Protein AF-A0A815EK01-F1 (afdb_monomer)

InterPro domains:
  IPR050927 Transient receptor potential cation channel M [PTHR13800] (7-270)
  IPR056336 Calcium channel YVC1-like, C-terminal transmembrane domain [PF23317] (18-212)

Radius of gyration: 36.41 Å; Cα contacts (8 Å, |Δi|>4): 102; chains: 1; bounding box: 97×52×102 Å

Organism: NCBI:txid392033

Solvent-accessible surface area (backbone atoms only — not comparable to full-atom values): 16181 Å² total; per-residue (Å²): 139,70,74,64,63,56,56,55,51,50,50,50,52,51,50,52,52,57,59,51,63,67,40,69,66,50,48,51,52,51,51,39,56,52,41,44,52,51,16,50,52,29,53,67,44,90,46,78,69,39,38,58,51,13,52,54,43,41,55,52,32,52,52,51,53,51,57,54,48,54,59,62,43,42,71,38,85,86,48,12,38,57,50,55,49,53,59,56,49,53,61,57,46,56,58,51,51,54,56,53,49,51,55,38,49,62,57,32,57,80,67,71,51,92,88,45,63,70,58,39,50,53,52,38,52,39,35,54,75,66,46,72,77,62,60,71,65,50,58,69,74,24,80,86,59,40,68,61,57,52,52,49,50,54,50,49,40,51,52,51,38,54,50,52,52,52,52,52,51,51,52,50,50,56,49,46,64,68,39,61,83,48,27,61,60,55,37,53,56,54,43,48,56,52,48,57,54,56,70,73,47,73,92,52,56,80,95,49,36,66,57,57,52,49,53,52,49,49,50,51,52,49,52,50,50,50,54,52,51,52,54,52,51,52,54,52,52,51,50,54,54,50,53,53,60,68,52,64,81,60,86,74,91,74,66,74,73,60,51,56,54,52,52,51,55,48,51,51,48,51,51,51,52,51,51,51,52,53,50,52,55,50,53,56,50,60,58,54,67,68,74,111

Sequence (292 aa):
MISGDFSTKASSARNAVTIYFKSYWNKLDVVAIILFFVGIVFRYISISECFCAGQIVISFDLSIWFIRTLDMFTAVKLLGPKLVMIGEMVHDLKFFMLMFFVFILAFGVQEFTWYLPCKIINFAYWHIFGEIKGLEIFEENFKANGYTAFILLLGYMTIVSILLFNLLIAMFSNTFDRLQSNADRIWKFQRYSLVCEYLSRPSFPSPFIFLSHFGRLTLYTLTKCYKKSQALMCNYLEHLIDDSKTNNGKRIKLPERHRLDSERSFEEMKHNINKSRQTYQRESLFDDDRIH

Nearest PDB structures (foldseek):
  8sli-assembly1_C  TM=6.465E-01  e=4.070E-10  Rattus norvegicus
  9b6i-assembly1_A  TM=6.449E-01  e=2.617E-08  Parus major
  6o77-assembly1_A  TM=6.278E-01  e=2.617E-08  Parus major
  6o72-assembly1_A  TM=5.105E-01  e=4.398E-06  Parus major

Mean predicted aligned error: 14.92 Å

Secondary structure (DSSP, 8-state):
--HHHHHHHHHHHHHHHHHHTTSHHHHHHHHHHHHHHHHHHHHHS--HHHHHHHHHHHHHHHHHHHHHHHHHHTTSTTTHHHHHHHHHHHHHHHHHHHHHHHHHHHHHGGG--TT-HHHHHHHHHHHHTT--TTHHHHHHHTTTTHHHHHHHHHHHHHHHHHHHHHHHHHHHHHHHHHHHHHHHHHHHHHHHHHHHHHHHS-SS-GGGHHHHHHHHHHHHHHHHHHHHHHHHHHHHHHHHHHHHHHGGGS-----HHHHHHHHHHHHHHHHHHHHHHHHHHHHHHHHHTT--

Structure (mmCIF, N/CA/C/O backbone):
data_AF-A0A815EK01-F1
#
_entry.id   AF-A0A815EK01-F1
#
loop_
_atom_site.group_PDB
_atom_site.id
_atom_site.type_symbol
_atom_site.label_atom_id
_atom_site.label_alt_id
_atom_site.label_comp_id
_atom_site.label_asym_id
_atom_site.label_entity_id
_atom_site.label_seq_id
_atom_site.pdbx_PDB_ins_code
_atom_site.Cartn_x
_atom_site.Cartn_y
_atom_site.Cartn_z
_atom_site.occupancy
_atom_site.B_iso_or_equiv
_atom_site.auth_seq_id
_atom_site.auth_comp_id
_atom_site.auth_asym_id
_atom_site.auth_atom_id
_atom_site.pdbx_PDB_model_num
ATOM 1 N N . MET A 1 1 ? -48.308 -0.619 16.871 1.00 37.25 1 MET A N 1
ATOM 2 C CA . MET A 1 1 ? -47.298 0.447 17.070 1.00 37.25 1 MET A CA 1
ATOM 3 C C . MET A 1 1 ? -45.847 -0.080 17.042 1.00 37.25 1 MET A C 1
ATOM 5 O O . MET A 1 1 ? -44.979 0.536 17.631 1.00 37.25 1 MET A O 1
ATOM 9 N N . ILE A 1 2 ? -45.557 -1.196 16.347 1.00 40.84 2 ILE A N 1
ATOM 10 C CA . ILE A 1 2 ? -44.226 -1.862 16.337 1.00 40.84 2 ILE A CA 1
ATOM 11 C C . ILE A 1 2 ? -43.514 -1.706 14.972 1.00 40.84 2 ILE A C 1
ATOM 13 O O . ILE A 1 2 ? -42.322 -1.957 14.839 1.00 40.84 2 ILE A O 1
ATOM 17 N N . SER A 1 3 ? -44.221 -1.228 13.946 1.00 38.16 3 SER A N 1
ATOM 18 C CA . SER A 1 3 ? -43.708 -1.070 12.579 1.00 38.16 3 SER A CA 1
ATOM 19 C C . SER A 1 3 ? -42.841 0.182 12.357 1.00 38.16 3 SER A C 1
ATOM 21 O O . SER A 1 3 ? -42.086 0.214 11.390 1.00 38.16 3 SER A O 1
ATOM 23 N N . GLY A 1 4 ? -42.897 1.187 13.243 1.00 37.47 4 GLY A N 1
ATOM 24 C CA . GLY A 1 4 ? -42.108 2.427 13.119 1.00 37.47 4 GLY A CA 1
ATOM 25 C C . GLY A 1 4 ? -40.625 2.266 13.481 1.00 37.47 4 GLY A C 1
ATOM 26 O O . GLY A 1 4 ? -39.761 2.814 12.804 1.00 37.47 4 GLY A O 1
ATOM 27 N N . ASP A 1 5 ? -40.328 1.437 14.483 1.00 50.59 5 ASP A N 1
ATOM 28 C CA . ASP A 1 5 ? -38.980 1.265 15.049 1.00 50.59 5 ASP A CA 1
ATOM 29 C C . ASP A 1 5 ? -38.026 0.454 14.159 1.00 50.59 5 ASP A C 1
ATOM 31 O O . ASP A 1 5 ? -36.805 0.608 14.207 1.00 50.59 5 ASP A O 1
ATOM 35 N N . PHE A 1 6 ? -38.571 -0.443 13.334 1.00 45.84 6 PHE A N 1
ATOM 36 C CA . PHE A 1 6 ? -37.762 -1.262 12.431 1.00 45.84 6 PHE A CA 1
ATOM 37 C C . PHE A 1 6 ? -37.292 -0.454 11.215 1.00 45.84 6 PHE A C 1
ATOM 39 O O . PHE A 1 6 ? -36.170 -0.637 10.748 1.00 45.84 6 PHE A O 1
ATOM 46 N N . SER A 1 7 ? -38.115 0.487 10.738 1.00 50.44 7 SER A N 1
ATOM 47 C CA . SER A 1 7 ? -37.787 1.344 9.594 1.00 50.44 7 SER A CA 1
ATOM 48 C C . SER A 1 7 ? -36.707 2.380 9.927 1.00 50.44 7 SER A C 1
ATOM 50 O O . SER A 1 7 ? -35.833 2.629 9.099 1.00 50.44 7 SER A O 1
ATOM 52 N N . THR A 1 8 ? -36.727 2.958 11.133 1.00 57.69 8 THR A N 1
ATOM 53 C CA . THR A 1 8 ? -35.709 3.917 11.609 1.00 57.69 8 THR A CA 1
ATOM 54 C C . THR A 1 8 ? -34.373 3.237 11.919 1.00 57.69 8 THR A C 1
ATOM 56 O O . THR A 1 8 ? -33.311 3.756 11.577 1.00 57.69 8 THR A O 1
ATOM 59 N N . LYS A 1 9 ? -34.392 2.022 12.485 1.00 55.72 9 LYS A N 1
ATOM 60 C CA . LYS A 1 9 ? -33.172 1.218 12.683 1.00 55.72 9 LYS A CA 1
ATOM 61 C C . LYS A 1 9 ? -32.587 0.715 11.365 1.00 55.72 9 LYS A C 1
ATOM 63 O O . LYS A 1 9 ? -31.369 0.720 11.206 1.00 55.72 9 LYS A O 1
ATOM 68 N N . ALA A 1 10 ? -33.427 0.333 10.401 1.00 61.12 10 ALA A N 1
ATOM 69 C CA . ALA A 1 10 ? -32.978 -0.081 9.073 1.00 61.12 10 ALA A CA 1
ATOM 70 C C . ALA A 1 10 ? -32.356 1.079 8.275 1.00 61.12 10 ALA A C 1
ATOM 72 O O . ALA A 1 10 ? -31.328 0.883 7.622 1.00 61.12 10 ALA A O 1
ATOM 73 N N . SER A 1 11 ? -32.918 2.294 8.350 1.00 65.94 11 SER A N 1
ATOM 74 C CA . SER A 1 11 ? -32.312 3.480 7.728 1.00 65.94 11 SER A CA 1
ATOM 75 C C . SER A 1 11 ? -31.003 3.884 8.418 1.00 65.94 11 SER A C 1
ATOM 77 O O . SER A 1 11 ? -30.026 4.182 7.733 1.00 65.94 11 SER A O 1
ATOM 79 N N . SER A 1 12 ? -30.932 3.789 9.751 1.00 76.44 12 SER A N 1
ATOM 80 C CA . SER A 1 12 ? -29.704 4.016 10.527 1.00 76.44 12 SER A CA 1
ATOM 81 C C . SER A 1 12 ? -28.593 3.012 10.183 1.00 76.44 12 SER A C 1
ATOM 83 O O . SER A 1 12 ? -27.460 3.404 9.900 1.00 76.44 12 SER A O 1
ATOM 85 N N . ALA A 1 13 ? -28.922 1.719 10.083 1.00 75.44 13 ALA A N 1
ATOM 86 C CA . ALA A 1 13 ? -27.971 0.682 9.685 1.00 75.44 13 ALA A CA 1
ATOM 87 C C . ALA A 1 13 ? -27.455 0.890 8.252 1.00 75.44 13 ALA A C 1
ATOM 89 O O . ALA A 1 13 ? -26.258 0.757 7.996 1.00 75.44 13 ALA A O 1
ATOM 90 N N . ARG A 1 14 ? -28.333 1.274 7.317 1.00 79.00 14 ARG A N 1
ATOM 91 C CA . ARG A 1 14 ? -27.934 1.589 5.938 1.00 79.00 14 ARG A CA 1
ATOM 92 C C . ARG A 1 14 ? -26.975 2.777 5.896 1.00 79.00 14 ARG A C 1
ATOM 94 O O . ARG A 1 14 ? -25.951 2.702 5.221 1.00 79.00 14 ARG A O 1
ATOM 101 N N . ASN A 1 15 ? -27.265 3.828 6.661 1.00 85.50 15 ASN A N 1
ATOM 102 C CA . ASN A 1 15 ? -26.398 4.998 6.766 1.00 85.50 15 ASN A CA 1
ATOM 103 C C . ASN A 1 15 ? -25.030 4.624 7.355 1.00 85.50 15 ASN A C 1
ATOM 105 O O . ASN A 1 15 ? -24.002 4.991 6.787 1.00 85.50 15 ASN A O 1
ATOM 109 N N . ALA A 1 16 ? -24.994 3.810 8.411 1.00 84.56 16 ALA A N 1
ATOM 110 C CA . ALA A 1 16 ? -23.748 3.317 8.997 1.00 84.56 16 ALA A CA 1
ATOM 111 C C . ALA A 1 16 ? -22.895 2.529 7.985 1.00 84.56 16 ALA A C 1
ATOM 113 O O . ALA A 1 16 ? -21.690 2.759 7.882 1.00 84.56 16 ALA A O 1
ATOM 114 N N . VAL A 1 17 ? -23.517 1.666 7.175 1.00 85.69 17 VAL A N 1
ATOM 115 C CA . VAL A 1 17 ? -22.826 0.927 6.106 1.00 85.69 17 VAL A CA 1
ATOM 116 C C . VAL A 1 17 ? -22.275 1.876 5.039 1.00 85.69 17 VAL A C 1
ATOM 118 O O . VAL A 1 17 ? -21.123 1.739 4.628 1.00 85.69 17 VAL A O 1
ATOM 121 N N . THR A 1 18 ? -23.047 2.880 4.613 1.00 86.56 18 THR A N 1
ATOM 122 C CA . THR A 1 18 ? -22.555 3.862 3.629 1.00 86.56 18 THR A CA 1
ATOM 123 C C . THR A 1 18 ? -21.388 4.695 4.158 1.00 86.56 18 THR A C 1
ATOM 125 O O . THR A 1 18 ? -20.446 4.968 3.415 1.00 86.56 18 THR A O 1
ATOM 128 N N . ILE A 1 19 ? -21.404 5.047 5.449 1.00 88.12 19 ILE A N 1
ATOM 129 C CA . ILE A 1 19 ? -20.300 5.745 6.117 1.00 88.12 19 ILE A CA 1
ATOM 130 C C . ILE A 1 19 ? -19.067 4.837 6.179 1.00 88.12 19 ILE A C 1
ATOM 132 O O . ILE A 1 19 ? -17.968 5.277 5.838 1.00 88.12 19 ILE A O 1
ATOM 136 N N . TYR A 1 20 ? -19.246 3.561 6.532 1.00 87.38 20 TYR A N 1
ATOM 137 C CA . TYR A 1 20 ? -18.163 2.579 6.600 1.00 87.38 20 TYR A CA 1
ATOM 138 C C . TYR A 1 20 ? -17.428 2.442 5.261 1.00 87.38 20 TYR A C 1
ATOM 140 O O . TYR A 1 20 ? -16.199 2.547 5.214 1.00 87.38 20 TYR A O 1
ATOM 148 N N . PHE A 1 21 ? -18.173 2.304 4.161 1.00 90.88 21 PHE A N 1
ATOM 149 C CA . PHE A 1 21 ? -17.613 2.184 2.814 1.00 90.88 21 PHE A CA 1
ATOM 150 C C . PHE A 1 21 ? -17.079 3.496 2.231 1.00 90.88 21 PHE A C 1
ATOM 152 O O . PHE A 1 21 ? -16.596 3.498 1.102 1.00 90.88 21 PHE A O 1
ATOM 159 N N . LYS A 1 22 ? -17.112 4.621 2.951 1.00 89.44 22 LYS A N 1
ATOM 160 C CA . LYS A 1 22 ? -16.474 5.859 2.481 1.00 89.44 22 LYS A CA 1
ATOM 161 C C . LYS A 1 22 ? -14.951 5.829 2.661 1.00 89.44 22 LYS A C 1
ATOM 163 O O . LYS A 1 22 ? -14.239 6.433 1.863 1.00 89.44 22 LYS A O 1
ATOM 168 N N . SER A 1 23 ? -14.452 5.106 3.666 1.00 85.88 23 SER A N 1
ATOM 169 C CA . SER A 1 23 ? -13.017 4.992 3.956 1.00 85.88 23 SER A CA 1
ATOM 170 C C . SER A 1 23 ? -12.310 4.040 2.985 1.00 85.88 23 SER A C 1
ATOM 172 O O . SER A 1 23 ? -12.769 2.919 2.761 1.00 85.88 23 SER A O 1
ATOM 174 N N . TYR A 1 24 ? -11.170 4.464 2.429 1.00 88.06 24 TYR A N 1
ATOM 175 C CA . TYR A 1 24 ? -10.343 3.627 1.548 1.00 88.06 24 TYR A CA 1
ATOM 176 C C . TYR A 1 24 ? -9.799 2.389 2.266 1.00 88.06 24 TYR A C 1
ATOM 178 O O . TYR A 1 24 ? -9.826 1.300 1.698 1.00 88.06 24 TYR A O 1
ATOM 186 N N . TRP A 1 25 ? -9.383 2.540 3.524 1.00 89.06 25 TRP A N 1
ATOM 187 C CA . TRP A 1 25 ? -8.872 1.440 4.342 1.00 89.06 25 TRP A CA 1
ATOM 188 C C . TRP A 1 25 ? -9.930 0.366 4.589 1.00 89.06 25 TRP A C 1
ATOM 190 O O . TRP A 1 25 ? -9.656 -0.812 4.414 1.00 89.06 25 TRP A O 1
ATOM 200 N N . ASN A 1 26 ? -11.172 0.767 4.872 1.00 91.19 26 ASN A N 1
ATOM 201 C CA . ASN A 1 26 ? -12.271 -0.180 5.069 1.00 91.19 26 ASN A CA 1
ATOM 202 C C . ASN A 1 26 ? -12.615 -0.943 3.783 1.00 91.19 26 ASN A C 1
ATOM 204 O O . ASN A 1 26 ? -12.915 -2.132 3.831 1.00 91.19 26 ASN A O 1
ATOM 208 N N . LYS A 1 27 ? -12.555 -0.280 2.617 1.00 92.19 27 LYS A N 1
ATOM 209 C CA . LYS A 1 27 ? -12.720 -0.965 1.324 1.00 92.19 27 LYS A CA 1
ATOM 210 C C . LYS A 1 27 ? -11.615 -1.998 1.104 1.00 92.19 27 LYS A C 1
ATOM 212 O O . LYS A 1 27 ? -11.915 -3.107 0.677 1.00 92.19 27 LYS A O 1
ATOM 217 N N . LEU A 1 28 ? -10.366 -1.633 1.395 1.00 92.44 28 LEU A N 1
ATOM 218 C CA . LEU A 1 28 ? -9.205 -2.514 1.262 1.00 92.44 28 LEU A CA 1
ATOM 219 C C . LEU A 1 28 ? -9.302 -3.719 2.208 1.00 92.44 28 LEU A C 1
ATOM 221 O O . LEU A 1 28 ? -9.092 -4.840 1.759 1.00 92.44 28 LEU A O 1
ATOM 225 N N . ASP A 1 29 ? -9.721 -3.508 3.458 1.00 93.38 29 ASP A N 1
ATOM 226 C CA . ASP A 1 29 ? -9.952 -4.579 4.436 1.00 93.38 29 ASP A CA 1
ATOM 227 C C . ASP A 1 29 ? -11.052 -5.548 3.962 1.00 93.38 29 ASP A C 1
ATOM 229 O O . ASP A 1 29 ? -10.883 -6.763 4.031 1.00 93.38 29 ASP A O 1
ATOM 233 N N . VAL A 1 30 ? -12.164 -5.039 3.413 1.00 94.25 30 VAL A N 1
ATOM 234 C CA . VAL A 1 30 ? -13.235 -5.885 2.847 1.00 94.25 30 VAL A CA 1
ATOM 235 C C . VAL A 1 30 ? -12.738 -6.692 1.647 1.00 94.25 30 VAL A C 1
ATOM 237 O O . VAL A 1 30 ? -13.042 -7.880 1.546 1.00 94.25 30 VAL A O 1
ATOM 240 N N . VAL A 1 31 ? -11.959 -6.076 0.752 1.00 94.31 31 VAL A N 1
ATOM 241 C CA . VAL A 1 31 ? -11.366 -6.770 -0.401 1.00 94.31 31 VAL A CA 1
ATOM 242 C C . VAL A 1 31 ? -10.399 -7.864 0.055 1.00 94.31 31 VAL A C 1
ATOM 244 O O . VAL A 1 31 ? -10.484 -8.975 -0.464 1.00 94.31 31 VAL A O 1
ATOM 247 N N . ALA A 1 32 ? -9.545 -7.592 1.047 1.00 95.44 32 ALA A N 1
ATOM 248 C CA . ALA A 1 32 ? -8.637 -8.582 1.628 1.00 95.44 32 ALA A CA 1
ATOM 249 C C . ALA A 1 32 ? -9.413 -9.770 2.216 1.00 95.44 32 ALA A C 1
ATOM 251 O O . ALA A 1 32 ? -9.186 -10.917 1.849 1.00 95.44 32 ALA A O 1
ATOM 252 N N . ILE A 1 33 ? -10.432 -9.508 3.041 1.00 95.44 33 ILE A N 1
ATOM 253 C CA . ILE A 1 33 ? -11.255 -10.571 3.639 1.00 95.44 33 ILE A CA 1
ATOM 254 C C . ILE A 1 33 ? -11.918 -11.440 2.557 1.00 95.44 33 ILE A C 1
ATOM 256 O O . ILE A 1 33 ? -11.924 -12.666 2.672 1.00 95.44 33 ILE A O 1
ATOM 260 N N . ILE A 1 34 ? -12.456 -10.836 1.492 1.00 95.50 34 ILE A N 1
ATOM 261 C CA . ILE A 1 34 ? -13.055 -11.586 0.377 1.00 95.50 34 ILE A CA 1
ATOM 262 C C . ILE A 1 34 ? -11.996 -12.440 -0.338 1.00 95.50 34 ILE A C 1
ATOM 264 O O . ILE A 1 34 ? -12.235 -13.626 -0.571 1.00 95.50 34 ILE A O 1
ATOM 268 N N . LEU A 1 35 ? -10.829 -11.871 -0.656 1.00 94.69 35 LEU A N 1
ATOM 269 C CA . LEU A 1 35 ? -9.728 -12.587 -1.309 1.00 94.69 35 LEU A CA 1
ATOM 270 C C . LEU A 1 35 ? -9.216 -13.755 -0.462 1.00 94.69 35 LEU A C 1
ATOM 272 O O . LEU A 1 35 ? -8.967 -14.830 -1.006 1.00 94.69 35 LEU A O 1
ATOM 276 N N . PHE A 1 36 ? -9.137 -13.587 0.857 1.00 95.69 36 PHE A N 1
ATOM 277 C CA . PHE A 1 36 ? -8.766 -14.645 1.789 1.00 95.69 36 PHE A CA 1
ATOM 278 C C . PHE A 1 36 ? -9.718 -15.847 1.705 1.00 95.69 36 PHE A C 1
ATOM 280 O O . PHE A 1 36 ? -9.270 -16.987 1.557 1.00 95.69 36 PHE A O 1
ATOM 287 N N . PHE A 1 37 ? -11.036 -15.614 1.729 1.00 94.56 37 PHE A N 1
ATOM 288 C CA . PHE A 1 37 ? -12.014 -16.699 1.590 1.00 94.56 37 PHE A CA 1
ATOM 289 C C . PHE A 1 37 ? -11.954 -17.360 0.211 1.00 94.56 37 PHE A C 1
ATOM 291 O O . PHE A 1 37 ? -11.998 -18.587 0.133 1.00 94.56 37 PHE A O 1
ATOM 298 N N . VAL A 1 38 ? -11.797 -16.583 -0.865 1.00 93.31 38 VAL A N 1
ATOM 299 C CA . VAL A 1 38 ? -11.608 -17.127 -2.222 1.00 93.31 38 VAL A CA 1
ATOM 300 C C . VAL A 1 38 ? -10.359 -18.011 -2.284 1.00 93.31 38 VAL A C 1
ATOM 302 O O . VAL A 1 38 ? -10.425 -19.130 -2.791 1.00 93.31 38 VAL A O 1
ATOM 305 N N . GLY A 1 39 ? -9.246 -17.559 -1.701 1.00 92.50 39 GLY A N 1
ATOM 306 C CA . GLY A 1 39 ? -8.005 -18.325 -1.608 1.00 92.50 39 GLY A CA 1
ATOM 307 C C . GLY A 1 39 ? -8.169 -19.633 -0.829 1.00 92.50 39 GLY A C 1
ATOM 308 O O . GLY A 1 39 ? -7.682 -20.675 -1.269 1.00 92.50 39 GLY A O 1
ATOM 309 N N . ILE A 1 40 ? -8.908 -19.618 0.288 1.00 91.69 40 ILE A N 1
ATOM 310 C CA . ILE A 1 40 ? -9.227 -20.834 1.055 1.00 91.69 40 ILE A CA 1
ATOM 311 C C . ILE A 1 40 ? -10.104 -21.796 0.250 1.00 91.69 40 ILE A C 1
ATOM 313 O O . ILE A 1 40 ? -9.833 -22.996 0.242 1.00 91.69 40 ILE A O 1
ATOM 317 N N . VAL A 1 41 ? -11.132 -21.298 -0.440 1.00 91.88 41 VAL A N 1
ATOM 318 C CA . VAL A 1 41 ? -12.013 -22.135 -1.268 1.00 91.88 41 VAL A CA 1
ATOM 319 C C . VAL A 1 41 ? -11.217 -22.803 -2.390 1.00 91.88 41 VAL A C 1
ATOM 321 O O . VAL A 1 41 ? -11.321 -24.015 -2.568 1.00 91.88 41 VAL A O 1
ATOM 324 N N . PHE A 1 42 ? -10.360 -22.053 -3.090 1.00 90.19 42 PHE A N 1
ATOM 325 C CA . PHE A 1 42 ? -9.481 -22.600 -4.132 1.00 90.19 42 PHE A CA 1
ATOM 326 C C . PHE A 1 42 ? -8.493 -23.628 -3.589 1.00 90.19 42 PHE A C 1
ATOM 328 O O . PHE A 1 42 ? -8.182 -24.598 -4.273 1.00 90.19 42 PHE A O 1
ATOM 335 N N . ARG A 1 43 ? -8.049 -23.463 -2.340 1.00 88.06 43 ARG A N 1
ATOM 336 C CA . ARG A 1 43 ? -7.195 -24.439 -1.662 1.00 88.06 43 ARG A CA 1
ATOM 337 C C . ARG A 1 43 ? -7.939 -25.716 -1.262 1.00 88.06 43 ARG A C 1
ATOM 339 O O . ARG A 1 43 ? -7.315 -26.771 -1.207 1.00 88.06 43 ARG A O 1
ATOM 346 N N . TYR A 1 44 ? -9.232 -25.632 -0.950 1.00 87.94 44 TYR A N 1
ATOM 347 C CA . TYR A 1 44 ? -10.042 -26.792 -0.562 1.00 87.94 44 TYR A CA 1
ATOM 348 C C . TYR A 1 44 ? -10.491 -27.625 -1.775 1.00 87.94 44 TYR A C 1
ATOM 350 O O . TYR A 1 44 ? -10.621 -28.847 -1.686 1.00 87.94 44 TYR A O 1
ATOM 358 N N . ILE A 1 45 ? -10.682 -26.985 -2.933 1.00 87.06 45 ILE A N 1
ATOM 359 C CA . ILE A 1 45 ? -10.972 -27.672 -4.196 1.00 87.06 45 ILE A CA 1
ATOM 360 C C . ILE A 1 45 ? -9.715 -28.437 -4.636 1.00 87.06 45 ILE A C 1
ATOM 362 O O . ILE A 1 45 ? -8.716 -27.854 -5.042 1.00 87.06 45 ILE A O 1
ATOM 366 N N . SER A 1 46 ? -9.766 -29.768 -4.559 1.00 74.69 46 SER A N 1
ATOM 367 C CA . SER A 1 46 ? -8.620 -30.672 -4.765 1.00 74.69 46 SER A CA 1
ATOM 368 C C . SER A 1 46 ? -8.240 -30.892 -6.244 1.00 74.69 46 SER A C 1
ATOM 370 O O . SER A 1 46 ? -7.840 -31.988 -6.629 1.00 74.69 46 SER A O 1
ATOM 372 N N . ILE A 1 47 ? -8.383 -29.867 -7.088 1.00 81.75 47 ILE A N 1
ATOM 373 C CA . ILE A 1 47 ? -7.957 -29.879 -8.497 1.00 81.75 47 ILE A CA 1
ATOM 374 C C . ILE A 1 47 ? -6.545 -29.283 -8.565 1.00 81.75 47 ILE A C 1
ATOM 376 O O . ILE A 1 47 ? -6.297 -28.218 -8.000 1.00 81.75 47 ILE A O 1
ATOM 380 N N . SER A 1 48 ? -5.617 -29.954 -9.256 1.00 77.62 48 SER A N 1
ATOM 381 C CA . SER A 1 48 ? -4.189 -29.590 -9.296 1.00 77.62 48 SER A CA 1
ATOM 382 C C . SER A 1 48 ? -3.928 -28.133 -9.706 1.00 77.62 48 SER A C 1
ATOM 384 O O . SER A 1 48 ? -3.118 -27.462 -9.072 1.00 77.62 48 SER A O 1
ATOM 386 N N . GLU A 1 49 ? -4.643 -27.608 -10.705 1.00 79.94 49 GLU A N 1
ATOM 387 C CA . GLU A 1 49 ? -4.480 -26.214 -11.152 1.00 79.94 49 GLU A CA 1
ATOM 388 C C . GLU A 1 49 ? -5.056 -25.185 -10.164 1.00 79.94 49 GLU A C 1
ATOM 390 O O . GLU A 1 49 ? -4.485 -24.109 -9.967 1.00 79.94 49 GLU A O 1
ATOM 395 N N . CYS A 1 50 ? -6.151 -25.526 -9.476 1.00 83.12 50 CYS A N 1
ATOM 396 C CA . CYS A 1 50 ? -6.769 -24.657 -8.471 1.00 83.12 50 CYS A CA 1
ATOM 397 C C . CYS A 1 50 ? -5.880 -24.485 -7.234 1.00 83.12 50 CYS A C 1
ATOM 399 O O . CYS A 1 50 ? -5.895 -23.423 -6.610 1.00 83.12 50 CYS A O 1
ATOM 401 N N . PHE A 1 51 ? -5.058 -25.487 -6.912 1.00 86.81 51 PHE A N 1
ATOM 402 C CA . PHE A 1 51 ? -4.129 -25.411 -5.789 1.00 86.81 51 PHE A CA 1
ATOM 403 C C . PHE A 1 51 ? -3.045 -24.342 -6.003 1.00 86.81 51 PHE A C 1
ATOM 405 O O . PHE A 1 51 ? -2.824 -23.507 -5.122 1.00 86.81 51 PHE A O 1
ATOM 412 N N . CYS A 1 52 ? -2.412 -24.314 -7.183 1.00 87.56 52 CYS A N 1
ATOM 413 C CA . CYS A 1 52 ? -1.440 -23.277 -7.546 1.00 87.56 52 CYS A CA 1
ATOM 414 C C . CYS A 1 52 ? -2.081 -21.884 -7.548 1.00 87.56 52 CYS A C 1
ATOM 416 O O . CYS A 1 52 ? -1.531 -20.947 -6.968 1.00 87.56 52 CYS A O 1
ATOM 418 N N . ALA A 1 53 ? -3.274 -21.753 -8.136 1.00 89.94 53 ALA A N 1
ATOM 419 C CA . ALA A 1 53 ? -4.012 -20.492 -8.136 1.00 89.94 53 ALA A CA 1
ATOM 420 C C . ALA A 1 53 ? -4.340 -20.016 -6.707 1.00 89.94 53 ALA A C 1
ATOM 422 O O . ALA A 1 53 ? -4.156 -18.842 -6.391 1.00 89.94 53 ALA A O 1
ATOM 423 N N . GLY A 1 54 ? -4.753 -20.924 -5.817 1.00 91.00 54 GLY A N 1
ATOM 424 C CA . GLY A 1 54 ? -5.023 -20.619 -4.411 1.00 91.00 54 GLY A CA 1
ATOM 425 C C . GLY A 1 54 ? -3.791 -20.106 -3.659 1.00 91.00 54 GLY A C 1
ATOM 426 O O . GLY A 1 54 ? -3.901 -19.150 -2.893 1.00 91.00 54 GLY A O 1
ATOM 427 N N . GLN A 1 55 ? -2.607 -20.678 -3.908 1.00 91.00 55 GLN A N 1
ATOM 428 C CA . GLN A 1 55 ? -1.352 -20.182 -3.326 1.00 91.00 55 GLN A CA 1
ATOM 429 C C . GLN A 1 55 ? -1.038 -18.754 -3.779 1.00 91.00 55 GLN A C 1
ATOM 431 O O . GLN A 1 55 ? -0.740 -17.908 -2.939 1.00 91.00 55 GLN A O 1
ATOM 436 N N . ILE A 1 56 ? -1.166 -18.475 -5.079 1.00 93.00 56 ILE A N 1
ATOM 437 C CA . ILE A 1 56 ? -0.935 -17.139 -5.641 1.00 93.00 56 ILE A CA 1
ATOM 438 C C . ILE A 1 56 ? -1.897 -16.120 -5.013 1.00 93.00 56 ILE A C 1
ATOM 440 O O . ILE A 1 56 ? -1.463 -15.057 -4.568 1.00 93.00 56 ILE A O 1
ATOM 444 N N . VAL A 1 57 ? -3.189 -16.455 -4.915 1.00 94.81 57 VAL A N 1
ATOM 445 C CA . VAL A 1 57 ? -4.206 -15.583 -4.298 1.00 94.81 57 VAL A CA 1
ATOM 446 C C . VAL A 1 57 ? -3.869 -15.288 -2.835 1.00 94.81 57 VAL A C 1
ATOM 448 O O . VAL A 1 57 ? -3.909 -14.131 -2.425 1.00 94.81 57 VAL A O 1
ATOM 451 N N . ILE A 1 58 ? -3.474 -16.301 -2.059 1.00 94.19 58 ILE A N 1
ATOM 452 C CA . ILE A 1 58 ? -3.087 -16.123 -0.651 1.00 94.19 58 ILE A CA 1
ATOM 453 C C . ILE A 1 58 ? -1.801 -15.286 -0.519 1.00 94.19 58 ILE A C 1
ATOM 455 O O . ILE A 1 58 ? -1.678 -14.505 0.423 1.00 94.19 58 ILE A O 1
ATOM 459 N N . SER A 1 59 ? -0.847 -15.389 -1.451 1.00 95.00 59 SER A N 1
ATOM 460 C CA . SER A 1 59 ? 0.350 -14.532 -1.454 1.00 95.00 59 SER A CA 1
ATOM 461 C C . SER A 1 59 ? 0.013 -13.055 -1.681 1.00 95.00 59 SER A C 1
ATOM 463 O O . SER A 1 59 ? 0.565 -12.178 -1.007 1.00 95.00 59 SER A O 1
ATOM 465 N N . PHE A 1 60 ? -0.914 -12.763 -2.597 1.00 94.50 60 PHE A N 1
ATOM 466 C CA . PHE A 1 60 ? -1.415 -11.400 -2.781 1.00 94.50 60 PHE A CA 1
ATOM 467 C C . PHE A 1 60 ? -2.197 -10.907 -1.563 1.00 94.50 60 PHE A C 1
ATOM 469 O O . PHE A 1 60 ? -1.973 -9.780 -1.128 1.00 94.50 60 PHE A O 1
ATOM 476 N N . ASP A 1 61 ? -3.045 -11.749 -0.970 1.00 96.19 61 ASP A N 1
ATOM 477 C CA . ASP A 1 61 ? -3.765 -11.418 0.263 1.00 96.19 61 ASP A CA 1
ATOM 478 C C . ASP A 1 61 ? -2.798 -11.043 1.399 1.00 96.19 61 ASP A C 1
ATOM 480 O O . ASP A 1 61 ? -2.921 -9.977 2.004 1.00 96.19 61 ASP A O 1
ATOM 484 N N . LEU A 1 62 ? -1.745 -11.840 1.613 1.00 95.00 62 LEU A N 1
ATOM 485 C CA . LEU A 1 62 ? -0.709 -11.548 2.607 1.00 95.00 62 LEU A CA 1
ATOM 486 C C . LEU A 1 62 ? -0.025 -10.192 2.358 1.00 95.00 62 LEU A C 1
ATOM 488 O O . LEU A 1 62 ? 0.266 -9.455 3.301 1.00 95.00 62 LEU A O 1
ATOM 492 N N . SER A 1 63 ? 0.197 -9.835 1.092 1.00 95.25 63 SER A N 1
ATOM 493 C CA . SER A 1 63 ? 0.765 -8.532 0.722 1.00 95.25 63 SER A CA 1
ATOM 494 C C . SER A 1 63 ? -0.161 -7.378 1.122 1.00 95.25 63 SER A C 1
ATOM 496 O O . SER A 1 63 ? 0.303 -6.364 1.647 1.00 95.25 63 SER A O 1
ATOM 498 N N . ILE A 1 64 ? -1.477 -7.542 0.945 1.00 94.75 64 ILE A N 1
ATOM 499 C CA . ILE A 1 64 ? -2.479 -6.555 1.371 1.00 94.75 64 ILE A CA 1
ATOM 500 C C . ILE A 1 64 ? -2.489 -6.420 2.903 1.00 94.75 64 ILE A C 1
ATOM 502 O O . ILE A 1 64 ? -2.495 -5.299 3.418 1.00 94.75 64 ILE A O 1
ATOM 506 N N . TRP A 1 65 ? -2.394 -7.527 3.647 1.00 94.75 65 TRP A N 1
ATOM 507 C CA . TRP A 1 65 ? -2.284 -7.494 5.111 1.00 94.75 65 TRP A CA 1
ATOM 508 C C . TRP A 1 65 ? -1.008 -6.799 5.608 1.00 94.75 65 TRP A C 1
ATOM 510 O O . TRP A 1 65 ? -1.041 -6.095 6.623 1.00 94.75 65 TRP A O 1
ATOM 520 N N . PHE A 1 66 ? 0.112 -6.912 4.886 1.00 93.44 66 PHE A N 1
ATOM 521 C CA . PHE A 1 66 ? 1.311 -6.131 5.201 1.00 93.44 66 PHE A CA 1
ATOM 522 C C . PHE A 1 66 ? 1.094 -4.629 4.991 1.00 93.44 66 PHE A C 1
ATOM 524 O O . PHE A 1 66 ? 1.458 -3.840 5.865 1.00 93.44 66 PHE A O 1
ATOM 531 N N . ILE A 1 67 ? 0.435 -4.223 3.899 1.00 91.88 67 ILE A N 1
ATOM 532 C CA . ILE A 1 67 ? 0.054 -2.816 3.682 1.00 91.88 67 ILE A CA 1
ATOM 533 C C . ILE A 1 67 ? -0.854 -2.332 4.820 1.00 91.88 67 ILE A C 1
ATOM 535 O O . ILE A 1 67 ? -0.650 -1.245 5.359 1.00 91.88 67 ILE A O 1
ATOM 539 N N . ARG A 1 68 ? -1.811 -3.159 5.257 1.00 90.31 68 ARG A N 1
ATOM 540 C CA . ARG A 1 68 ? -2.684 -2.841 6.394 1.00 90.31 68 ARG A CA 1
ATOM 541 C C . ARG A 1 68 ? -1.921 -2.683 7.710 1.00 90.31 68 ARG A C 1
ATOM 543 O O . ARG A 1 68 ? -2.290 -1.853 8.542 1.00 90.31 68 ARG A O 1
ATOM 550 N N . THR A 1 69 ? -0.847 -3.444 7.895 1.00 89.75 69 THR A N 1
ATOM 551 C CA . THR A 1 69 ? 0.021 -3.342 9.075 1.00 89.75 69 THR A CA 1
ATOM 552 C C . THR A 1 69 ? 0.763 -2.001 9.120 1.00 89.75 69 THR A C 1
ATOM 554 O O . THR A 1 69 ? 0.944 -1.446 10.204 1.00 89.75 69 THR A O 1
ATOM 557 N N . LEU A 1 70 ? 1.120 -1.418 7.966 1.00 89.44 70 LEU A N 1
ATOM 558 C CA . LEU A 1 70 ? 1.716 -0.074 7.914 1.00 89.44 70 LEU A CA 1
ATOM 559 C C . LEU A 1 70 ? 0.780 0.992 8.497 1.00 89.44 70 LEU A C 1
ATOM 561 O O . LEU A 1 70 ? 1.247 1.883 9.204 1.00 89.44 70 LEU A O 1
ATOM 565 N N . ASP A 1 71 ? -0.533 0.873 8.278 1.00 87.38 71 ASP A N 1
ATOM 566 C CA . ASP A 1 71 ? -1.517 1.779 8.882 1.00 87.38 71 ASP A CA 1
ATOM 567 C C . ASP A 1 71 ? -1.518 1.678 10.416 1.00 87.38 71 ASP A C 1
ATOM 569 O O . ASP A 1 71 ? -1.579 2.693 11.102 1.00 87.38 71 ASP A O 1
ATOM 573 N N . MET A 1 72 ? -1.326 0.486 10.994 1.00 87.56 72 MET A N 1
ATOM 574 C CA . MET A 1 72 ? -1.199 0.348 12.454 1.00 87.56 72 MET A CA 1
ATOM 575 C C . MET A 1 72 ? 0.053 1.051 12.999 1.00 87.56 72 MET A C 1
ATOM 577 O O . MET A 1 72 ? 0.023 1.623 14.093 1.00 87.56 72 MET A O 1
ATOM 581 N N . PHE A 1 73 ? 1.148 1.078 12.233 1.00 89.38 73 PHE A N 1
ATOM 582 C CA . PHE A 1 73 ? 2.353 1.821 12.609 1.00 89.38 73 PHE A CA 1
ATOM 583 C C . PHE A 1 73 ? 2.169 3.340 12.571 1.00 89.38 73 PHE A C 1
ATOM 585 O O . PHE A 1 73 ? 2.951 4.050 13.210 1.00 89.38 73 PHE A O 1
ATOM 592 N N . THR A 1 74 ? 1.111 3.860 11.936 1.00 89.62 74 THR A N 1
ATOM 593 C CA . THR A 1 74 ? 0.801 5.297 11.995 1.00 89.62 74 THR A CA 1
ATOM 594 C C . THR A 1 74 ? 0.471 5.763 13.415 1.00 89.62 74 THR A C 1
ATOM 596 O O . THR A 1 74 ? 0.729 6.915 13.763 1.00 89.62 74 THR A O 1
ATOM 599 N N . ALA A 1 75 ? -0.006 4.871 14.289 1.00 88.44 75 ALA A N 1
ATOM 600 C CA . ALA A 1 75 ? -0.277 5.191 15.689 1.00 88.44 75 ALA A CA 1
ATOM 601 C C . ALA A 1 75 ? 1.006 5.431 16.518 1.00 88.44 75 ALA A C 1
ATOM 603 O O . ALA A 1 75 ? 0.956 6.071 17.578 1.00 88.44 75 ALA A O 1
ATOM 604 N N . VAL A 1 76 ? 2.162 4.942 16.049 1.00 89.81 76 VAL A N 1
ATOM 605 C CA . VAL A 1 76 ? 3.453 5.059 16.739 1.00 89.81 76 VAL A CA 1
ATOM 606 C C . VAL A 1 76 ? 4.017 6.469 16.568 1.00 89.81 76 VAL A C 1
ATOM 608 O O . VAL A 1 76 ? 4.142 6.970 15.456 1.00 89.81 76 VAL A O 1
ATOM 611 N N . LYS A 1 77 ? 4.439 7.105 17.670 1.00 88.94 77 LYS A N 1
ATOM 612 C CA . LYS A 1 77 ? 4.921 8.502 17.666 1.00 88.94 77 LYS A CA 1
ATOM 613 C C . LYS A 1 77 ? 6.115 8.758 16.738 1.00 88.94 77 LYS A C 1
ATOM 615 O O . LYS A 1 77 ? 6.202 9.829 16.157 1.00 88.94 77 LYS A O 1
ATOM 620 N N . LEU A 1 78 ? 7.030 7.793 16.622 1.00 89.44 78 LEU A N 1
ATOM 621 C CA . LEU A 1 78 ? 8.266 7.938 15.844 1.00 89.44 78 LEU A CA 1
ATOM 622 C C . LEU A 1 78 ? 8.062 7.708 14.336 1.00 89.44 78 LEU A C 1
ATOM 624 O O . LEU A 1 78 ? 8.727 8.340 13.517 1.00 89.44 78 LEU A O 1
ATOM 628 N N . LEU A 1 79 ? 7.170 6.780 13.979 1.00 90.44 79 LEU A N 1
ATOM 629 C CA . LEU A 1 79 ? 6.942 6.341 12.597 1.00 90.44 79 LEU A CA 1
ATOM 630 C C . LEU A 1 79 ? 5.751 7.047 11.948 1.00 90.44 79 LEU A C 1
ATOM 632 O O . LEU A 1 79 ? 5.736 7.220 10.734 1.00 90.44 79 LEU A O 1
ATOM 636 N N . GLY A 1 80 ? 4.783 7.491 12.747 1.00 91.19 80 GLY A N 1
ATOM 637 C CA . GLY A 1 80 ? 3.530 8.055 12.271 1.00 91.19 80 GLY A CA 1
ATOM 638 C C . GLY A 1 80 ? 3.689 9.249 11.335 1.00 91.19 80 GLY A C 1
ATOM 639 O O . GLY A 1 80 ? 3.272 9.133 10.184 1.00 91.19 80 GLY A O 1
ATOM 640 N N . PRO A 1 81 ? 4.350 10.348 11.746 1.00 92.69 81 PRO A N 1
ATOM 641 C CA . PRO A 1 81 ? 4.557 11.498 10.866 1.00 92.69 81 PRO A CA 1
ATOM 642 C C . PRO A 1 81 ? 5.259 11.121 9.553 1.00 92.69 81 PRO A C 1
ATOM 644 O O . PRO A 1 81 ? 4.896 11.618 8.492 1.00 92.69 81 PRO A O 1
ATOM 647 N N . LYS A 1 82 ? 6.211 10.176 9.600 1.00 92.00 82 LYS A N 1
ATOM 648 C CA . LYS A 1 82 ? 6.931 9.686 8.414 1.00 92.00 82 LYS A CA 1
ATOM 649 C C . LYS A 1 82 ? 6.027 8.915 7.455 1.00 92.00 82 LYS A C 1
ATOM 651 O O . LYS A 1 82 ? 6.080 9.152 6.254 1.00 92.00 82 LYS A O 1
ATOM 656 N N . LEU A 1 83 ? 5.182 8.025 7.972 1.00 92.19 83 LEU A N 1
ATOM 657 C CA . LEU A 1 83 ? 4.233 7.255 7.162 1.00 92.19 83 LEU A CA 1
ATOM 658 C C . LEU A 1 83 ? 3.167 8.148 6.523 1.00 92.19 83 LEU A C 1
ATOM 660 O O . LEU A 1 83 ? 2.822 7.942 5.364 1.00 92.19 83 LEU A O 1
ATOM 664 N N . VAL A 1 84 ? 2.698 9.170 7.245 1.00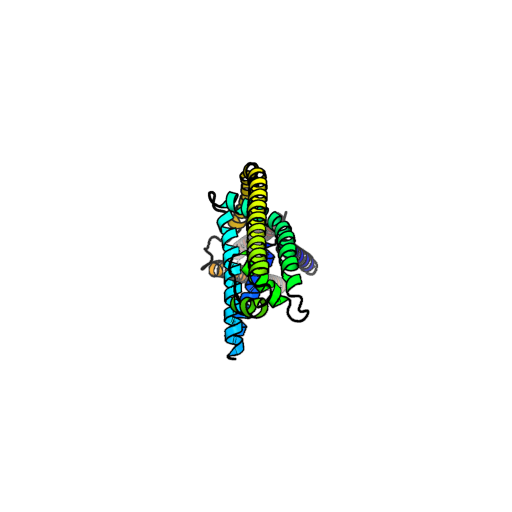 90.38 84 VAL A N 1
ATOM 665 C CA . VAL A 1 84 ? 1.761 10.165 6.703 1.00 90.38 84 VAL A CA 1
ATOM 666 C C . VAL A 1 84 ? 2.394 10.928 5.540 1.00 90.38 84 VAL A C 1
ATOM 668 O O . VAL A 1 84 ? 1.759 11.084 4.502 1.00 90.38 84 VAL A O 1
ATOM 671 N N . MET A 1 85 ? 3.663 11.331 5.661 1.00 91.31 85 MET A N 1
ATOM 672 C CA . MET A 1 85 ? 4.382 11.963 4.549 1.00 91.31 85 MET A CA 1
ATOM 673 C C . MET A 1 85 ? 4.532 11.036 3.343 1.00 91.31 85 MET A C 1
ATOM 675 O O . MET A 1 85 ? 4.276 11.467 2.223 1.00 91.31 85 MET A O 1
ATOM 679 N N . ILE A 1 86 ? 4.897 9.766 3.555 1.00 92.25 86 ILE A N 1
ATOM 680 C CA . ILE A 1 86 ? 4.996 8.776 2.469 1.00 92.25 86 ILE A CA 1
ATOM 681 C C . ILE A 1 86 ? 3.642 8.610 1.765 1.00 92.25 86 ILE A C 1
ATOM 683 O O . ILE A 1 86 ? 3.594 8.570 0.538 1.00 92.25 86 ILE A O 1
ATOM 687 N N . GLY A 1 87 ? 2.539 8.552 2.518 1.00 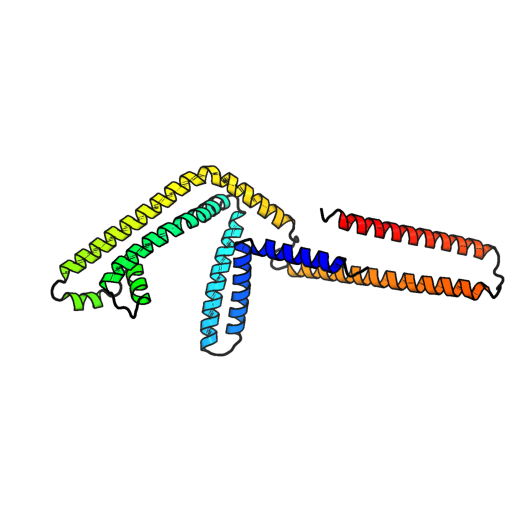90.00 87 GLY A N 1
ATOM 688 C CA . GLY A 1 87 ? 1.191 8.445 1.955 1.00 90.00 87 GLY A CA 1
ATOM 689 C C . GLY A 1 87 ? 0.839 9.603 1.018 1.00 90.00 87 GLY A C 1
ATOM 690 O O . GLY A 1 87 ? 0.294 9.381 -0.062 1.00 90.00 87 GLY A O 1
ATOM 691 N N . GLU A 1 88 ? 1.216 10.826 1.385 1.00 88.81 88 GLU A N 1
ATOM 692 C CA . GLU A 1 88 ? 1.030 12.004 0.532 1.00 88.81 88 GLU A CA 1
ATOM 693 C C . GLU A 1 88 ? 1.982 12.000 -0.677 1.00 88.81 88 GLU A C 1
ATOM 695 O O . GLU A 1 88 ? 1.568 12.323 -1.787 1.00 88.81 88 GLU A O 1
ATOM 700 N N . MET A 1 89 ? 3.230 11.545 -0.521 1.00 91.81 89 MET A N 1
ATOM 701 C CA . MET A 1 89 ? 4.169 11.396 -1.646 1.00 91.81 89 MET A CA 1
ATOM 702 C C . MET A 1 89 ? 3.679 10.398 -2.704 1.00 91.81 89 MET A C 1
ATOM 704 O O . MET A 1 89 ? 3.961 10.566 -3.890 1.00 91.81 89 MET A O 1
ATOM 708 N N . VAL A 1 90 ? 2.906 9.375 -2.317 1.00 91.12 90 VAL A N 1
ATOM 709 C CA . VAL A 1 90 ? 2.287 8.434 -3.269 1.00 91.12 90 VAL A CA 1
ATOM 710 C C . VAL A 1 90 ? 1.288 9.141 -4.192 1.00 91.12 90 VAL A C 1
ATOM 712 O O . VAL A 1 90 ? 1.088 8.700 -5.325 1.00 91.12 90 VAL A O 1
ATOM 715 N N . HIS A 1 91 ? 0.670 10.247 -3.764 1.00 90.00 91 HIS A N 1
ATOM 716 C CA . HIS A 1 91 ? -0.167 11.049 -4.656 1.00 90.00 91 HIS A CA 1
ATOM 717 C C . HIS A 1 91 ? 0.661 11.654 -5.798 1.00 90.00 91 HIS A C 1
ATOM 719 O O . HIS A 1 91 ? 0.255 11.571 -6.958 1.00 90.00 91 HIS A O 1
ATOM 725 N N . ASP A 1 92 ? 1.846 12.175 -5.489 1.00 89.69 92 ASP A N 1
ATOM 726 C CA . ASP A 1 92 ? 2.756 12.747 -6.485 1.00 89.69 92 ASP A CA 1
ATOM 727 C C . ASP A 1 92 ? 3.368 11.664 -7.386 1.00 89.69 92 ASP A C 1
ATOM 729 O O . ASP A 1 92 ? 3.544 11.871 -8.591 1.00 89.69 92 ASP A O 1
ATOM 733 N N . LEU A 1 93 ? 3.585 10.460 -6.842 1.00 92.25 93 LEU A N 1
ATOM 734 C CA . LEU A 1 93 ? 4.047 9.302 -7.610 1.00 92.25 93 LEU A CA 1
ATOM 735 C C . LEU A 1 93 ? 3.096 8.953 -8.768 1.00 92.25 93 LEU A C 1
ATOM 737 O O . LEU A 1 93 ? 3.557 8.499 -9.811 1.00 92.25 93 LEU A O 1
ATOM 741 N N . LYS A 1 94 ? 1.784 9.204 -8.648 1.00 90.00 94 LYS A N 1
ATOM 742 C CA . LYS A 1 94 ? 0.821 8.916 -9.731 1.00 90.00 94 LYS A CA 1
ATOM 743 C C . LYS A 1 94 ? 1.129 9.704 -11.007 1.00 90.00 94 LYS A C 1
ATOM 745 O O . LYS A 1 94 ? 1.036 9.144 -12.097 1.00 90.00 94 LYS A O 1
ATOM 750 N N . PHE A 1 95 ? 1.529 10.972 -10.885 1.00 88.19 95 PHE A N 1
ATOM 751 C CA . PHE A 1 95 ? 1.928 11.789 -12.036 1.00 88.19 95 PHE A CA 1
ATOM 752 C C . PHE A 1 95 ? 3.278 11.347 -12.603 1.00 88.19 95 PHE A C 1
ATOM 754 O O . PHE A 1 95 ? 3.445 11.290 -13.820 1.00 88.19 95 PH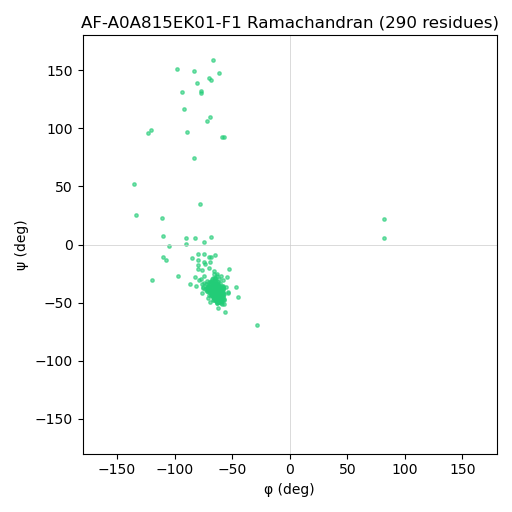E A O 1
ATOM 761 N N . PHE A 1 96 ? 4.220 10.960 -11.741 1.00 89.81 96 PHE A N 1
ATOM 762 C CA . PHE A 1 96 ? 5.489 10.389 -12.191 1.00 89.81 96 PHE A CA 1
ATOM 763 C C . PHE A 1 96 ? 5.291 9.097 -12.994 1.00 89.81 96 PHE A C 1
ATOM 765 O O . PHE A 1 96 ? 5.917 8.927 -14.037 1.00 89.81 96 PHE A O 1
ATOM 772 N N . MET A 1 97 ? 4.381 8.216 -12.565 1.00 90.62 97 MET A N 1
ATOM 773 C CA . MET A 1 97 ? 4.068 6.977 -13.284 1.00 90.62 97 MET A CA 1
ATOM 774 C C . MET A 1 97 ? 3.538 7.232 -14.702 1.00 90.62 97 MET A C 1
ATOM 776 O O . MET A 1 97 ? 3.836 6.455 -15.606 1.00 90.62 97 MET A O 1
ATOM 780 N N . LEU A 1 98 ? 2.807 8.331 -14.926 1.00 89.94 98 LEU A N 1
ATOM 781 C CA . LEU A 1 98 ? 2.390 8.747 -16.270 1.00 89.94 98 LEU A CA 1
ATOM 782 C C . LEU A 1 98 ? 3.607 9.095 -17.138 1.00 89.94 98 LEU A C 1
ATOM 784 O O . LEU A 1 98 ? 3.717 8.632 -18.270 1.00 89.94 98 LEU A O 1
ATOM 788 N N . MET A 1 99 ? 4.535 9.887 -16.597 1.00 86.75 99 MET A N 1
ATOM 789 C CA . MET A 1 99 ? 5.761 10.255 -17.304 1.00 86.75 99 MET A CA 1
ATOM 790 C C . MET A 1 99 ? 6.621 9.016 -17.601 1.00 86.75 99 MET A C 1
ATOM 792 O O . MET A 1 99 ? 7.083 8.838 -18.725 1.00 86.75 99 MET A O 1
ATOM 796 N N . PHE A 1 100 ? 6.775 8.119 -16.625 1.00 88.75 100 PHE A N 1
ATOM 797 C CA . PHE A 1 100 ? 7.467 6.837 -16.775 1.00 88.75 100 PHE A CA 1
ATOM 798 C C . PHE A 1 100 ? 6.862 5.973 -17.891 1.00 88.75 100 PHE A C 1
ATOM 800 O O . PHE A 1 100 ? 7.585 5.416 -18.717 1.00 88.75 100 PHE A O 1
ATOM 807 N N . PHE A 1 101 ? 5.530 5.916 -17.969 1.00 87.25 101 PHE A N 1
ATOM 808 C CA . PHE A 1 101 ? 4.820 5.186 -19.015 1.00 87.25 101 PHE A CA 1
ATOM 809 C C . PHE A 1 101 ? 5.116 5.731 -20.423 1.00 87.25 101 PHE A C 1
ATOM 811 O O . PHE A 1 101 ? 5.288 4.944 -21.352 1.00 87.25 101 PHE A O 1
ATOM 818 N N . VAL A 1 102 ? 5.259 7.053 -20.586 1.00 88.50 102 VAL A N 1
ATOM 819 C CA . VAL A 1 102 ? 5.643 7.667 -21.873 1.00 88.50 102 VAL A CA 1
ATOM 820 C C . VAL A 1 102 ? 7.031 7.204 -22.327 1.00 88.50 102 VAL A C 1
ATOM 822 O O . VAL A 1 102 ? 7.203 6.876 -23.500 1.00 88.50 102 VAL A O 1
ATOM 825 N N . PHE A 1 103 ? 8.007 7.111 -21.418 1.00 85.38 103 PHE A N 1
ATOM 826 C CA . PHE A 1 103 ? 9.345 6.602 -21.752 1.00 85.38 103 PHE A CA 1
ATOM 827 C C . PHE A 1 103 ? 9.325 5.119 -22.143 1.00 85.38 103 PHE A C 1
ATOM 829 O O . PHE A 1 103 ? 9.963 4.744 -23.127 1.00 85.38 103 PHE A O 1
ATOM 836 N N . ILE A 1 104 ? 8.540 4.291 -21.443 1.00 84.75 104 ILE A N 1
ATOM 837 C CA . ILE A 1 104 ? 8.340 2.877 -21.806 1.00 84.75 104 ILE A CA 1
ATOM 838 C C . ILE A 1 104 ? 7.740 2.744 -23.207 1.00 84.75 104 ILE A C 1
ATOM 840 O O . ILE A 1 104 ? 8.218 1.934 -24.001 1.00 84.75 104 ILE A O 1
ATOM 844 N N . LEU A 1 105 ? 6.713 3.536 -23.531 1.00 83.81 105 LEU A N 1
ATOM 845 C CA . LEU A 1 105 ? 6.109 3.518 -24.862 1.00 83.81 105 LEU A CA 1
ATOM 846 C C . LEU A 1 105 ? 7.095 3.978 -25.938 1.00 83.81 105 LEU A C 1
ATOM 848 O O . LEU A 1 105 ? 7.165 3.346 -26.986 1.00 83.81 105 LEU A O 1
ATOM 852 N N . ALA A 1 106 ? 7.881 5.026 -25.675 1.00 82.69 106 ALA A N 1
ATOM 853 C CA . ALA A 1 106 ? 8.887 5.521 -26.614 1.00 82.69 106 ALA A CA 1
ATOM 854 C C . ALA A 1 106 ? 9.930 4.446 -26.959 1.00 82.69 106 ALA A C 1
ATOM 856 O O . ALA A 1 106 ? 10.259 4.275 -28.130 1.00 82.69 106 ALA A O 1
ATOM 857 N N . PHE A 1 107 ? 10.394 3.679 -25.967 1.00 76.38 107 PHE A N 1
ATOM 858 C CA . PHE A 1 107 ? 11.268 2.530 -26.206 1.00 76.38 107 PHE A CA 1
ATOM 859 C C . PHE A 1 107 ? 10.538 1.393 -26.937 1.00 76.38 107 PHE A C 1
ATOM 861 O O . PHE A 1 107 ? 11.071 0.786 -27.863 1.00 76.38 107 PHE A O 1
ATOM 868 N N . GLY A 1 108 ? 9.283 1.138 -26.565 1.00 72.12 108 GLY A N 1
ATOM 869 C CA . GLY A 1 108 ? 8.472 0.078 -27.153 1.00 72.12 108 GLY A CA 1
ATOM 870 C C . GLY A 1 108 ? 8.108 0.267 -28.629 1.00 72.12 108 GLY A C 1
ATOM 871 O O . GLY A 1 108 ? 7.849 -0.721 -29.315 1.00 72.12 108 GLY A O 1
ATOM 872 N N . VAL A 1 109 ? 8.125 1.503 -29.139 1.00 72.38 109 VAL A N 1
ATOM 873 C CA . VAL A 1 109 ? 7.912 1.809 -30.567 1.00 72.38 109 VAL A CA 1
ATOM 874 C C . VAL A 1 109 ? 9.022 1.228 -31.451 1.00 72.38 109 VAL A C 1
ATOM 876 O O . VAL A 1 109 ? 8.752 0.871 -32.595 1.00 72.38 109 VAL A O 1
ATOM 879 N N . GLN A 1 110 ? 10.249 1.074 -30.941 1.00 64.06 110 GLN A N 1
ATOM 880 C CA . GLN A 1 110 ? 11.363 0.521 -31.723 1.00 64.06 110 GLN A CA 1
ATOM 881 C C . GLN A 1 110 ? 11.152 -0.959 -32.095 1.00 64.06 110 GLN A C 1
ATOM 883 O O . GLN A 1 110 ? 11.650 -1.412 -33.120 1.00 64.06 110 GLN A O 1
ATOM 888 N N . GLU A 1 111 ? 10.357 -1.684 -31.308 1.00 61.88 111 GLU A N 1
ATOM 889 C CA . GLU A 1 111 ? 10.084 -3.121 -31.452 1.00 61.88 111 GLU A CA 1
ATOM 890 C C . GLU A 1 111 ? 8.628 -3.388 -31.893 1.00 61.88 111 GLU A C 1
ATOM 892 O O . GLU A 1 111 ? 8.081 -4.460 -31.617 1.00 61.88 111 GLU A O 1
ATOM 897 N N . PHE A 1 112 ? 7.962 -2.399 -32.523 1.00 60.78 112 PHE A N 1
ATOM 898 C CA . PHE A 1 112 ? 6.502 -2.347 -32.698 1.00 60.78 112 PHE A CA 1
ATOM 899 C C . PHE A 1 112 ? 5.927 -3.571 -33.417 1.00 60.78 112 PHE A C 1
ATOM 901 O O . PHE A 1 112 ? 5.774 -3.640 -34.635 1.00 60.78 112 PHE A O 1
ATOM 908 N N . THR A 1 113 ? 5.539 -4.529 -32.591 1.00 64.12 113 THR A N 1
ATOM 909 C CA . THR A 1 113 ? 4.965 -5.796 -32.979 1.00 64.12 113 THR A CA 1
ATOM 910 C C . THR A 1 113 ? 3.616 -5.880 -32.276 1.00 64.12 113 THR A C 1
ATOM 912 O O . THR A 1 113 ? 3.530 -6.203 -31.090 1.00 64.12 113 THR A O 1
ATOM 915 N N . TRP A 1 114 ? 2.554 -5.506 -32.997 1.00 64.12 114 TRP A N 1
ATOM 916 C CA . TRP A 1 114 ? 1.204 -5.245 -32.467 1.00 64.12 114 TRP A CA 1
ATOM 917 C C . TRP A 1 114 ? 0.603 -6.378 -31.617 1.00 64.12 114 TRP A C 1
ATOM 919 O O . TRP A 1 114 ? -0.301 -6.141 -30.819 1.00 64.12 114 TRP A O 1
ATOM 929 N N . TYR A 1 115 ? 1.106 -7.603 -31.770 1.00 68.38 115 TYR A N 1
ATOM 930 C CA . TYR A 1 115 ? 0.578 -8.789 -31.111 1.00 68.38 115 TYR A CA 1
ATOM 931 C C . TYR A 1 115 ? 1.118 -9.024 -29.687 1.00 68.38 115 TYR A C 1
ATOM 933 O O . TYR A 1 115 ? 0.556 -9.855 -28.977 1.00 68.38 115 TYR A O 1
ATOM 941 N N . LEU A 1 116 ? 2.165 -8.318 -29.225 1.00 71.69 116 LEU A N 1
ATOM 942 C CA . LEU A 1 116 ? 2.825 -8.635 -27.942 1.00 71.69 116 LEU A CA 1
ATOM 943 C C . LEU A 1 116 ? 3.138 -7.413 -27.027 1.00 71.69 116 LEU A C 1
ATOM 945 O O . LEU A 1 116 ? 4.255 -7.292 -26.513 1.00 71.69 116 LEU A O 1
ATOM 949 N N . PRO A 1 117 ? 2.161 -6.532 -26.720 1.00 76.56 117 PRO A N 1
ATOM 950 C CA . PRO A 1 117 ? 2.382 -5.331 -25.897 1.00 76.56 117 PRO A CA 1
ATOM 951 C C . PRO A 1 117 ? 2.937 -5.635 -24.495 1.00 76.56 117 PRO A C 1
ATOM 953 O O . PRO A 1 117 ? 3.800 -4.916 -23.997 1.00 76.56 117 PRO A O 1
ATOM 956 N N . CYS A 1 118 ? 2.514 -6.736 -23.864 1.00 80.69 118 CYS A N 1
ATOM 957 C CA . CYS A 1 118 ? 3.005 -7.127 -22.539 1.00 80.69 118 CYS A CA 1
ATOM 958 C C . CYS A 1 118 ? 4.502 -7.473 -22.533 1.00 80.69 118 CYS A C 1
ATOM 960 O O . CYS A 1 118 ? 5.188 -7.186 -21.554 1.00 80.69 118 CYS A O 1
ATOM 962 N N . LYS A 1 119 ? 5.029 -8.060 -23.618 1.00 78.31 119 LYS A N 1
ATOM 963 C CA . LYS A 1 119 ? 6.459 -8.386 -23.721 1.00 78.31 119 LYS A CA 1
ATOM 964 C C . LYS A 1 119 ? 7.290 -7.123 -23.903 1.00 78.31 119 LYS A C 1
ATOM 966 O O . LYS A 1 119 ? 8.324 -7.003 -23.261 1.00 78.31 119 LYS A O 1
ATOM 971 N N . ILE A 1 120 ? 6.797 -6.176 -24.702 1.00 79.62 120 ILE A N 1
ATOM 972 C CA . ILE A 1 120 ? 7.441 -4.878 -24.925 1.00 79.62 120 ILE A CA 1
ATOM 973 C C . ILE A 1 120 ? 7.536 -4.093 -23.613 1.00 79.62 120 ILE A C 1
ATOM 975 O O . ILE A 1 120 ? 8.615 -3.640 -23.248 1.00 79.62 120 ILE A O 1
ATOM 979 N N . ILE A 1 121 ? 6.429 -3.986 -22.871 1.00 82.31 121 ILE A N 1
ATOM 980 C CA . ILE A 1 121 ? 6.404 -3.280 -21.582 1.00 82.31 121 ILE A CA 1
ATOM 981 C C . ILE A 1 121 ? 7.369 -3.933 -20.591 1.00 82.31 121 ILE A C 1
ATOM 983 O O . ILE A 1 121 ? 8.140 -3.233 -19.943 1.00 82.31 121 ILE A O 1
ATOM 987 N N . ASN A 1 122 ? 7.357 -5.265 -20.494 1.00 82.75 122 ASN A N 1
ATOM 988 C CA . ASN A 1 122 ? 8.256 -5.998 -19.606 1.00 82.75 122 ASN A CA 1
ATOM 989 C C . ASN A 1 122 ? 9.728 -5.750 -19.976 1.00 82.75 122 ASN A C 1
ATOM 991 O O . ASN A 1 122 ? 10.553 -5.462 -19.115 1.00 82.75 122 ASN A O 1
ATOM 995 N N . PHE A 1 123 ? 10.044 -5.806 -21.268 1.00 78.94 123 PHE A N 1
ATOM 996 C CA . PHE A 1 123 ? 11.387 -5.591 -21.792 1.00 78.94 123 PHE A CA 1
ATOM 997 C C . PHE A 1 123 ? 11.898 -4.166 -21.523 1.00 78.94 123 PHE A C 1
ATOM 999 O O . PHE A 1 123 ? 12.957 -3.988 -20.925 1.00 78.94 123 PHE A O 1
ATOM 1006 N N . ALA A 1 124 ? 11.096 -3.156 -21.871 1.00 83.50 124 ALA A N 1
ATOM 1007 C CA . ALA A 1 124 ? 11.377 -1.748 -21.603 1.00 83.50 124 ALA A CA 1
ATOM 1008 C C . ALA A 1 124 ? 11.568 -1.464 -20.106 1.00 83.50 124 ALA A C 1
ATOM 1010 O O . ALA A 1 124 ? 12.462 -0.717 -19.718 1.00 83.50 124 ALA A O 1
ATOM 1011 N N . TYR A 1 125 ? 10.736 -2.078 -19.262 1.00 85.50 125 TYR A N 1
ATOM 1012 C CA . TYR A 1 125 ? 10.791 -1.916 -17.815 1.00 85.50 125 TYR A CA 1
ATOM 1013 C C . TYR A 1 125 ? 12.119 -2.420 -17.238 1.00 85.50 125 TYR A C 1
ATOM 1015 O O . TYR A 1 125 ? 12.820 -1.648 -16.588 1.00 85.50 125 TYR A O 1
ATOM 1023 N N . TRP A 1 126 ? 12.503 -3.675 -17.505 1.00 84.50 126 TRP A N 1
ATOM 1024 C CA . TRP A 1 126 ? 13.761 -4.241 -16.988 1.00 84.50 126 TRP A CA 1
ATOM 1025 C C . TRP A 1 126 ? 14.992 -3.484 -17.487 1.00 84.50 126 TRP A C 1
ATOM 1027 O O . TRP A 1 126 ? 15.928 -3.251 -16.722 1.00 84.50 126 TRP A O 1
ATOM 1037 N N . HIS A 1 127 ? 14.943 -3.013 -18.731 1.00 80.00 127 HIS A N 1
ATOM 1038 C CA . HIS A 1 127 ? 15.981 -2.176 -19.313 1.00 80.00 127 HIS A CA 1
ATOM 1039 C C . HIS A 1 127 ? 16.210 -0.859 -18.552 1.00 80.00 127 HIS A C 1
ATOM 1041 O O . HIS A 1 127 ? 17.362 -0.476 -18.352 1.00 80.00 127 HIS A O 1
ATOM 1047 N N . ILE A 1 128 ? 15.157 -0.189 -18.063 1.00 83.62 128 ILE A N 1
ATOM 1048 C CA . ILE A 1 128 ? 15.309 1.046 -17.266 1.00 83.62 128 ILE A CA 1
ATOM 1049 C C . ILE A 1 128 ? 16.019 0.771 -15.929 1.00 83.62 128 ILE A C 1
ATOM 1051 O O . ILE A 1 128 ? 16.758 1.623 -15.435 1.00 83.62 128 ILE A O 1
ATOM 1055 N N . PHE A 1 129 ? 15.853 -0.428 -15.366 1.00 83.75 129 PHE A N 1
ATOM 1056 C CA . PHE A 1 129 ? 16.575 -0.868 -14.166 1.00 83.75 129 PHE A CA 1
ATOM 1057 C C . PHE A 1 129 ? 17.987 -1.400 -14.459 1.00 83.75 129 PHE A C 1
ATOM 1059 O O . PHE A 1 129 ? 18.664 -1.873 -13.548 1.00 83.75 129 PHE A O 1
ATOM 1066 N N . GLY A 1 130 ? 18.449 -1.302 -15.708 1.00 80.12 130 GLY A N 1
ATOM 1067 C CA . GLY A 1 130 ? 19.783 -1.725 -16.127 1.00 80.12 130 GLY A CA 1
ATOM 1068 C C . GLY A 1 130 ? 19.912 -3.222 -16.404 1.00 80.12 130 GLY A C 1
ATOM 1069 O O . GLY A 1 130 ? 21.013 -3.693 -16.681 1.00 80.12 130 GLY A O 1
ATOM 1070 N N . GLU A 1 131 ? 18.818 -3.986 -16.362 1.00 82.38 131 GLU A N 1
ATOM 1071 C CA . GLU A 1 131 ? 18.850 -5.406 -16.692 1.00 82.38 131 GLU A CA 1
ATOM 1072 C C . GLU A 1 131 ? 18.611 -5.605 -18.192 1.00 82.38 131 GLU A C 1
ATOM 1074 O O . GLU A 1 131 ? 17.474 -5.639 -18.659 1.00 82.38 131 GLU A O 1
ATOM 1079 N N . ILE A 1 132 ? 19.696 -5.759 -18.951 1.00 75.75 132 ILE A N 1
ATOM 1080 C CA . ILE A 1 132 ? 19.663 -5.981 -20.403 1.00 75.75 132 ILE A CA 1
ATOM 1081 C C . ILE A 1 132 ? 19.426 -7.471 -20.683 1.00 75.75 132 ILE A C 1
ATOM 1083 O O . ILE A 1 132 ? 20.338 -8.223 -21.030 1.00 75.75 132 ILE A O 1
ATOM 1087 N N . LYS A 1 133 ? 18.192 -7.936 -20.475 1.00 65.75 133 LYS A N 1
ATOM 1088 C CA . LYS A 1 133 ? 17.786 -9.288 -20.888 1.00 65.75 133 LYS A CA 1
ATOM 1089 C C . LYS A 1 133 ? 17.763 -9.358 -22.417 1.00 65.75 133 LYS A C 1
ATOM 1091 O O . LYS A 1 133 ? 17.334 -8.417 -23.061 1.00 65.75 133 LYS A O 1
ATOM 1096 N N . GLY A 1 134 ? 18.183 -10.474 -23.015 1.00 60.25 134 GLY A N 1
ATOM 1097 C CA . GLY A 1 134 ? 18.064 -10.677 -24.466 1.00 60.25 134 GLY A CA 1
ATOM 1098 C C . GLY A 1 134 ? 19.163 -10.041 -25.322 1.00 60.25 134 GLY A C 1
ATOM 1099 O O . GLY A 1 134 ? 18.940 -9.865 -26.516 1.00 60.25 134 GLY A O 1
ATOM 1100 N N . LEU A 1 135 ? 20.342 -9.754 -24.753 1.00 58.47 135 LEU A N 1
ATOM 1101 C CA . LEU A 1 135 ? 21.541 -9.330 -25.497 1.00 58.47 135 LEU A CA 1
ATOM 1102 C C . LEU A 1 135 ? 21.814 -10.223 -26.731 1.00 58.47 135 LEU A C 1
ATOM 1104 O O . LEU A 1 135 ? 22.160 -9.717 -27.793 1.00 58.47 135 LEU A O 1
ATOM 1108 N N . GLU A 1 136 ? 21.541 -11.524 -26.609 1.00 57.94 136 GLU A N 1
ATOM 1109 C CA . GLU A 1 136 ? 21.665 -12.535 -27.672 1.00 57.94 136 GLU A CA 1
ATOM 1110 C C . GLU A 1 136 ? 20.731 -12.279 -28.877 1.00 57.94 136 GLU A C 1
ATOM 1112 O O . GLU A 1 136 ? 21.107 -12.519 -30.020 1.00 57.94 136 GLU A O 1
ATOM 1117 N N . ILE A 1 137 ? 19.527 -11.731 -28.651 1.00 57.28 137 ILE A N 1
ATOM 1118 C CA . ILE A 1 137 ? 18.548 -11.399 -29.710 1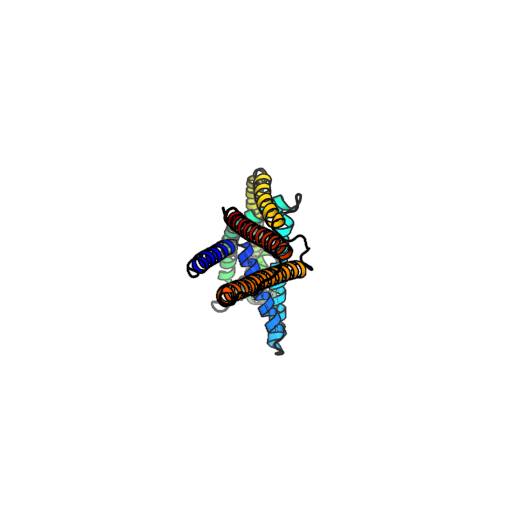.00 57.28 137 ILE A CA 1
ATOM 1119 C C . ILE A 1 137 ? 18.998 -10.150 -30.480 1.00 57.28 137 ILE A C 1
ATOM 1121 O O . ILE A 1 137 ? 18.759 -10.008 -31.681 1.00 57.28 137 ILE A O 1
ATOM 1125 N N . PHE A 1 138 ? 19.656 -9.226 -29.781 1.00 59.16 138 PHE A N 1
ATOM 1126 C CA . PHE A 1 138 ? 20.212 -8.030 -30.396 1.00 59.16 138 PHE A CA 1
ATOM 1127 C C . PHE A 1 138 ? 21.454 -8.371 -31.222 1.00 59.16 138 PHE A C 1
ATOM 1129 O O . PHE A 1 138 ? 21.593 -7.845 -32.321 1.00 59.16 138 PHE A O 1
ATOM 1136 N N . GLU A 1 139 ? 22.305 -9.289 -30.755 1.00 58.94 139 GLU A N 1
ATOM 1137 C CA . GLU A 1 139 ? 23.537 -9.706 -31.436 1.00 58.94 139 GLU A CA 1
ATOM 1138 C C . GLU A 1 139 ? 23.292 -10.259 -32.856 1.00 58.94 139 GLU A C 1
ATOM 1140 O O . GLU A 1 139 ? 24.030 -9.914 -33.782 1.00 58.94 139 GLU A O 1
ATOM 1145 N N . GLU A 1 140 ? 22.205 -11.012 -33.082 1.00 57.44 140 GLU A N 1
ATOM 1146 C CA . GLU A 1 140 ? 21.835 -11.496 -34.425 1.00 57.44 140 GLU A CA 1
ATOM 1147 C C . GLU A 1 140 ? 21.345 -10.382 -35.368 1.00 57.44 140 GLU A C 1
ATOM 1149 O O . GLU A 1 140 ? 21.710 -10.359 -36.547 1.00 57.44 140 GLU A O 1
ATOM 1154 N N . ASN A 1 141 ? 20.568 -9.421 -34.858 1.00 55.88 141 ASN A N 1
ATOM 1155 C CA . ASN A 1 141 ? 20.051 -8.287 -35.640 1.00 55.88 141 ASN A CA 1
ATOM 1156 C C . ASN A 1 141 ? 21.128 -7.233 -35.955 1.00 55.88 141 ASN A C 1
ATOM 1158 O O . ASN A 1 141 ? 20.964 -6.385 -36.835 1.00 55.88 141 ASN A O 1
ATOM 1162 N N . PHE A 1 142 ? 22.260 -7.291 -35.254 1.00 58.16 142 PHE A N 1
ATOM 1163 C CA . PHE A 1 142 ? 23.306 -6.278 -35.280 1.00 58.16 142 PHE A CA 1
ATOM 1164 C C . PHE A 1 142 ? 24.394 -6.485 -36.343 1.00 58.16 142 PHE A C 1
ATOM 1166 O O . PHE A 1 142 ? 25.338 -5.699 -36.435 1.00 58.16 142 PHE A O 1
ATOM 1173 N N . LYS A 1 143 ? 24.252 -7.480 -37.219 1.00 59.50 143 LYS A N 1
ATOM 1174 C CA . LYS A 1 143 ? 25.308 -7.911 -38.152 1.00 59.50 143 LYS A CA 1
ATOM 1175 C C . LYS A 1 143 ? 25.736 -6.881 -39.219 1.00 59.50 143 LYS A C 1
ATOM 1177 O O . LYS A 1 143 ? 26.739 -7.108 -39.887 1.00 59.50 143 LYS A O 1
ATOM 1182 N N . ALA A 1 144 ? 25.031 -5.751 -39.366 1.00 59.50 144 ALA A N 1
ATOM 1183 C CA . ALA A 1 144 ? 25.394 -4.670 -40.300 1.00 59.50 144 ALA A CA 1
ATOM 1184 C C . ALA A 1 144 ? 25.674 -3.294 -39.645 1.00 59.50 144 ALA A C 1
ATOM 1186 O O . ALA A 1 144 ? 26.510 -2.560 -40.156 1.00 59.50 144 ALA A O 1
ATOM 1187 N N . ASN A 1 145 ? 25.038 -2.953 -38.510 1.00 62.25 145 ASN A N 1
ATOM 1188 C CA . ASN A 1 145 ? 25.190 -1.662 -37.795 1.00 62.25 145 ASN A CA 1
ATOM 1189 C C . ASN A 1 145 ? 25.386 -1.830 -36.268 1.00 62.25 145 ASN A C 1
ATOM 1191 O O . ASN A 1 145 ? 25.101 -0.926 -35.477 1.00 62.25 145 ASN A O 1
ATOM 1195 N N . GLY A 1 146 ? 25.911 -2.994 -35.874 1.00 68.19 146 GLY A N 1
ATOM 1196 C CA . GLY A 1 146 ? 26.155 -3.508 -34.521 1.00 68.19 146 GLY A CA 1
ATOM 1197 C C . GLY A 1 146 ? 26.409 -2.499 -33.425 1.00 68.19 146 GLY A C 1
ATOM 1198 O O . GLY A 1 146 ? 25.628 -2.267 -32.505 1.00 68.19 146 GLY A O 1
ATOM 1199 N N . TYR A 1 147 ? 27.565 -1.880 -33.562 1.00 74.31 147 TYR A N 1
ATOM 1200 C CA . TYR A 1 147 ? 28.110 -1.015 -32.539 1.00 74.31 147 TYR A CA 1
ATOM 1201 C C . TYR A 1 147 ? 27.296 0.270 -32.378 1.00 74.31 147 TYR A C 1
ATOM 1203 O O . TYR A 1 147 ? 27.162 0.774 -31.268 1.00 74.31 147 TYR A O 1
ATOM 1211 N N . THR A 1 148 ? 26.703 0.784 -33.461 1.00 78.38 148 THR A N 1
ATOM 1212 C CA . THR A 1 148 ? 25.998 2.073 -33.431 1.00 78.38 148 THR A CA 1
ATOM 1213 C C . THR A 1 148 ? 24.716 2.018 -32.609 1.00 78.38 148 THR A C 1
ATOM 1215 O O . THR A 1 148 ? 24.543 2.849 -31.719 1.00 78.38 148 THR A O 1
ATOM 1218 N N . ALA A 1 149 ? 23.842 1.029 -32.829 1.00 76.88 149 ALA A N 1
ATOM 1219 C CA . ALA A 1 149 ? 22.609 0.959 -32.048 1.00 76.88 149 ALA A CA 1
ATOM 1220 C C . ALA A 1 149 ? 22.827 0.359 -30.646 1.00 76.88 149 ALA A C 1
ATOM 1222 O O . ALA A 1 149 ? 22.061 0.685 -29.747 1.00 76.88 149 ALA A O 1
ATOM 1223 N N . PHE A 1 150 ? 23.908 -0.397 -30.404 1.00 77.81 150 PHE A N 1
ATOM 1224 C CA . PHE A 1 150 ? 24.314 -0.767 -29.042 1.00 77.81 150 PHE A CA 1
ATOM 1225 C C . PHE A 1 150 ? 24.745 0.460 -28.223 1.00 77.81 150 PHE A C 1
ATOM 1227 O O . PHE A 1 150 ? 24.285 0.652 -27.098 1.00 77.81 150 PHE A O 1
ATOM 1234 N N . ILE A 1 151 ? 25.572 1.337 -28.805 1.00 82.81 151 ILE A N 1
ATOM 1235 C CA . ILE A 1 151 ? 25.977 2.602 -28.171 1.00 82.81 151 ILE A CA 1
ATOM 1236 C C . ILE A 1 151 ? 24.759 3.507 -27.944 1.00 82.81 151 ILE A C 1
ATOM 1238 O O . ILE A 1 151 ? 24.631 4.104 -26.876 1.00 82.81 151 ILE A O 1
ATOM 1242 N N . LEU A 1 152 ? 23.841 3.585 -28.912 1.00 81.88 152 LEU A N 1
ATOM 1243 C CA . LEU A 1 152 ? 22.613 4.373 -28.787 1.00 81.88 152 LEU A CA 1
ATOM 1244 C C . LEU A 1 152 ? 21.683 3.821 -27.698 1.00 81.88 152 LEU A C 1
ATOM 1246 O O . LEU A 1 152 ? 21.142 4.602 -26.921 1.00 81.88 152 LEU A O 1
ATOM 1250 N N . LEU A 1 153 ? 21.543 2.495 -27.595 1.00 80.75 153 LEU A N 1
ATOM 1251 C CA . LEU A 1 153 ? 20.778 1.828 -26.540 1.00 80.75 153 LEU A CA 1
ATOM 1252 C C . LEU A 1 153 ? 21.368 2.129 -25.157 1.00 80.75 153 LEU A C 1
ATOM 1254 O O . LEU A 1 153 ? 20.642 2.559 -24.265 1.00 80.75 153 LEU A O 1
ATOM 1258 N N . LEU A 1 154 ? 22.683 1.961 -24.985 1.00 83.38 154 LEU A N 1
ATOM 1259 C CA . LEU A 1 154 ? 23.383 2.290 -23.737 1.00 83.38 154 LEU A CA 1
ATOM 1260 C C . LEU A 1 154 ? 23.211 3.763 -23.356 1.00 83.38 154 LEU A C 1
ATOM 1262 O O . LEU A 1 154 ? 22.887 4.073 -22.207 1.00 83.38 154 LEU A O 1
ATOM 1266 N N . GLY A 1 155 ? 23.396 4.669 -24.319 1.00 87.56 155 GLY A N 1
ATOM 1267 C CA . GLY A 1 155 ? 23.195 6.103 -24.126 1.00 87.56 155 GLY A CA 1
ATOM 1268 C C . GLY A 1 155 ? 21.760 6.430 -23.716 1.00 87.56 155 GLY A C 1
ATOM 1269 O O . GLY A 1 155 ? 21.550 7.133 -22.730 1.00 87.56 155 GLY A O 1
ATOM 1270 N N . TYR A 1 156 ? 20.773 5.864 -24.411 1.00 85.25 156 TYR A N 1
ATOM 1271 C CA . TYR A 1 156 ? 19.357 6.033 -24.096 1.00 85.25 156 TYR A CA 1
ATOM 1272 C C . TYR A 1 156 ? 19.022 5.549 -22.679 1.00 85.25 156 TYR A C 1
ATOM 1274 O O . TYR A 1 156 ? 18.463 6.317 -21.897 1.00 85.25 156 TYR A O 1
ATOM 1282 N N . MET A 1 157 ? 19.414 4.324 -22.310 1.00 84.44 157 MET A N 1
ATOM 1283 C CA . MET A 1 157 ? 19.133 3.770 -20.976 1.00 84.44 157 MET A CA 1
ATOM 1284 C C . MET A 1 157 ? 19.789 4.586 -19.864 1.00 84.44 157 MET A C 1
ATOM 1286 O O . MET A 1 157 ? 19.186 4.817 -18.814 1.00 84.44 157 MET A O 1
ATOM 1290 N N . THR A 1 158 ? 21.002 5.079 -20.107 1.00 86.75 158 THR A N 1
ATOM 1291 C CA . THR A 1 158 ? 21.726 5.926 -19.155 1.00 86.75 158 THR A CA 1
ATOM 1292 C C . THR A 1 158 ? 21.023 7.271 -18.973 1.00 86.75 158 THR A C 1
ATOM 1294 O O . THR A 1 158 ? 20.774 7.693 -17.848 1.00 86.75 158 THR A O 1
ATOM 1297 N N . ILE A 1 159 ? 20.638 7.934 -20.067 1.00 89.25 159 ILE A N 1
ATOM 1298 C CA . ILE A 1 159 ? 19.939 9.224 -20.008 1.00 89.25 159 ILE A CA 1
ATOM 1299 C C . ILE A 1 159 ? 18.585 9.079 -19.310 1.00 89.25 159 ILE A C 1
ATOM 1301 O O . ILE A 1 159 ? 18.269 9.871 -18.423 1.00 89.25 159 ILE A O 1
ATOM 1305 N N . VAL A 1 160 ? 17.792 8.070 -19.683 1.00 88.81 160 VAL A N 1
ATOM 1306 C CA . VAL A 1 160 ? 16.453 7.849 -19.124 1.00 88.81 160 VAL A CA 1
ATOM 1307 C C . VAL A 1 160 ? 16.526 7.510 -17.638 1.00 88.81 160 VAL A C 1
ATOM 1309 O O . VAL A 1 160 ? 15.812 8.127 -16.853 1.00 88.81 160 VAL A O 1
ATOM 1312 N N . SER A 1 161 ? 17.407 6.598 -17.218 1.00 86.19 161 SER A N 1
ATOM 1313 C CA . SER A 1 161 ? 17.553 6.253 -15.796 1.00 86.19 161 SER A CA 1
ATOM 1314 C C . SER A 1 161 ? 18.007 7.453 -14.954 1.00 86.19 161 SER A C 1
ATOM 1316 O O . SER A 1 161 ? 17.381 7.748 -13.935 1.00 86.19 161 SER A O 1
ATOM 1318 N N . ILE A 1 162 ? 19.017 8.208 -15.405 1.00 90.69 162 ILE A N 1
ATOM 1319 C CA . ILE A 1 162 ? 19.488 9.421 -14.715 1.00 90.69 162 ILE A CA 1
ATOM 1320 C C . ILE A 1 162 ? 18.366 10.461 -14.620 1.00 90.69 162 ILE A C 1
ATOM 1322 O O . ILE A 1 162 ? 18.129 11.013 -13.545 1.00 90.69 162 ILE A O 1
ATOM 1326 N N . LEU A 1 163 ? 17.657 10.728 -15.720 1.00 90.19 163 LEU A N 1
ATOM 1327 C CA . LEU A 1 163 ? 16.581 11.720 -15.752 1.00 90.19 163 LEU A CA 1
ATOM 1328 C C . LEU A 1 163 ? 15.434 11.325 -14.815 1.00 90.19 163 LEU A C 1
ATOM 1330 O O . LEU A 1 163 ? 14.993 12.145 -14.008 1.00 90.19 163 LEU A O 1
ATOM 1334 N N . LEU A 1 164 ? 14.969 10.077 -14.900 1.00 89.81 164 LEU A N 1
ATOM 1335 C CA . LEU A 1 164 ? 13.836 9.580 -14.123 1.00 89.81 164 LEU A CA 1
ATOM 1336 C C . LEU A 1 164 ? 14.116 9.599 -12.619 1.00 89.81 164 LEU A C 1
ATOM 1338 O O . LEU A 1 164 ? 13.308 10.147 -11.867 1.00 89.81 164 LEU A O 1
ATOM 1342 N N . PHE A 1 165 ? 15.249 9.048 -12.172 1.00 88.56 165 PHE A N 1
ATOM 1343 C CA . PHE A 1 165 ? 15.577 9.023 -10.744 1.00 88.56 165 PHE A CA 1
ATOM 1344 C C . PHE A 1 165 ? 15.801 10.428 -10.189 1.00 88.56 165 PHE A C 1
ATOM 1346 O O . PHE A 1 165 ? 15.264 10.748 -9.130 1.00 88.56 165 PHE A O 1
ATOM 1353 N N . ASN A 1 166 ? 16.516 11.294 -10.910 1.00 91.69 166 ASN A N 1
ATOM 1354 C CA . ASN A 1 166 ? 16.781 12.654 -10.441 1.00 91.69 166 ASN A CA 1
ATOM 1355 C C . ASN A 1 166 ? 15.501 13.484 -10.336 1.00 91.69 166 ASN A C 1
ATOM 1357 O O . ASN A 1 166 ? 15.321 14.216 -9.363 1.00 91.69 166 ASN A O 1
ATOM 1361 N N . LEU A 1 167 ? 14.588 13.344 -11.299 1.00 90.69 167 LEU A N 1
ATOM 1362 C CA . LEU A 1 167 ? 13.306 14.037 -11.255 1.00 90.69 167 LEU A CA 1
ATOM 1363 C C . LEU A 1 167 ? 12.402 13.485 -10.142 1.00 90.69 167 LEU A C 1
ATOM 1365 O O . LEU A 1 167 ? 11.752 14.264 -9.446 1.00 90.69 167 LEU A O 1
ATOM 1369 N N . LEU A 1 168 ? 12.397 12.166 -9.916 1.00 91.31 168 LEU A N 1
ATOM 1370 C CA . LEU A 1 168 ? 11.650 11.557 -8.813 1.00 91.31 168 LEU A CA 1
ATOM 1371 C C . LEU A 1 168 ? 12.162 12.038 -7.450 1.00 91.31 168 LEU A C 1
ATOM 1373 O O . LEU A 1 168 ? 11.366 12.447 -6.605 1.00 91.31 168 LEU A O 1
ATOM 1377 N N . ILE A 1 169 ? 13.484 12.039 -7.258 1.00 93.44 169 ILE A N 1
ATOM 1378 C CA . ILE A 1 169 ? 14.126 12.537 -6.036 1.00 93.44 169 ILE A CA 1
ATOM 1379 C C . ILE A 1 169 ? 13.797 14.019 -5.837 1.00 93.44 169 ILE A C 1
ATOM 1381 O O . ILE A 1 169 ? 13.434 14.412 -4.731 1.00 93.44 169 ILE A O 1
ATOM 1385 N N . ALA A 1 170 ? 13.852 14.836 -6.894 1.00 93.94 170 ALA A N 1
ATOM 1386 C CA . ALA A 1 170 ? 13.515 16.256 -6.816 1.00 93.94 170 ALA A CA 1
ATOM 1387 C C . ALA A 1 170 ? 12.049 16.491 -6.408 1.00 93.94 170 ALA A C 1
ATOM 1389 O O . ALA A 1 170 ? 11.779 17.320 -5.538 1.00 93.94 170 ALA A O 1
ATOM 1390 N N . MET A 1 171 ? 11.100 15.742 -6.981 1.00 91.88 171 MET A N 1
ATOM 1391 C CA . MET A 1 171 ? 9.684 15.844 -6.609 1.00 91.88 171 MET A CA 1
ATOM 1392 C C . MET A 1 171 ? 9.435 15.397 -5.169 1.00 91.88 171 MET A C 1
ATOM 1394 O O . MET A 1 171 ? 8.751 16.099 -4.424 1.00 91.88 171 MET A O 1
ATOM 1398 N N . PHE A 1 172 ? 10.025 14.275 -4.749 1.00 93.06 172 PHE A N 1
ATOM 1399 C CA . PHE A 1 172 ? 9.912 13.819 -3.366 1.00 93.06 172 PHE A CA 1
ATOM 1400 C C . PHE A 1 172 ? 10.570 14.780 -2.382 1.00 93.06 172 PHE A C 1
ATOM 1402 O O . PHE A 1 172 ? 9.975 15.024 -1.341 1.00 93.06 172 PHE A O 1
ATOM 1409 N N . SER A 1 173 ? 11.720 15.377 -2.706 1.00 94.56 173 SER A N 1
ATOM 1410 C CA . SER A 1 173 ? 12.356 16.393 -1.858 1.00 94.56 173 SER A CA 1
ATOM 1411 C C . SER A 1 173 ? 11.461 17.618 -1.699 1.00 94.56 173 SER A C 1
ATOM 1413 O O . SER A 1 173 ? 11.176 18.030 -0.581 1.00 94.56 173 SER A O 1
ATOM 1415 N N . ASN A 1 174 ? 10.935 18.154 -2.803 1.00 92.75 174 ASN A N 1
ATOM 1416 C CA . ASN A 1 174 ? 10.058 19.322 -2.766 1.00 92.75 174 ASN A CA 1
ATOM 1417 C C . ASN A 1 174 ? 8.780 19.062 -1.947 1.00 92.75 174 ASN A C 1
ATOM 1419 O O . ASN A 1 174 ? 8.359 19.887 -1.133 1.00 92.75 174 ASN A O 1
ATOM 1423 N N . THR A 1 175 ? 8.164 17.892 -2.125 1.0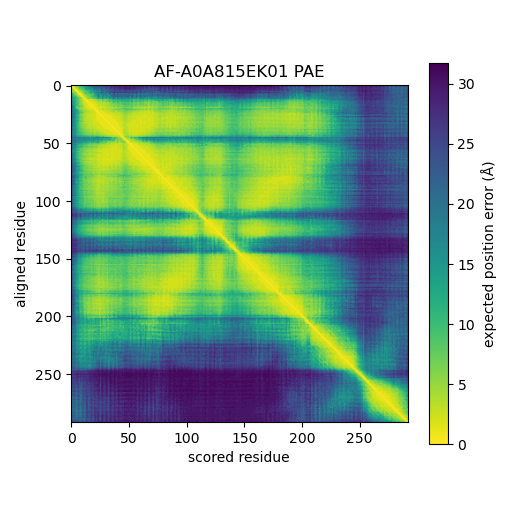0 92.06 175 THR A N 1
ATOM 1424 C CA . THR A 1 175 ? 6.983 17.511 -1.345 1.00 92.06 175 THR A CA 1
ATOM 1425 C C . THR A 1 175 ? 7.328 17.210 0.109 1.00 92.06 175 THR A C 1
ATOM 1427 O O . THR A 1 175 ? 6.561 17.599 0.991 1.00 92.06 175 THR A O 1
ATOM 1430 N N . PHE A 1 176 ? 8.474 16.582 0.382 1.00 93.06 176 PHE A N 1
ATOM 1431 C CA . PHE A 1 176 ? 8.968 16.358 1.738 1.00 93.06 176 PHE A CA 1
ATOM 1432 C C . PHE A 1 176 ? 9.116 17.683 2.479 1.00 93.06 176 PHE A C 1
ATOM 1434 O O . PHE A 1 176 ? 8.532 17.838 3.546 1.00 93.06 176 PHE A O 1
ATOM 1441 N N . ASP A 1 177 ? 9.793 18.666 1.887 1.00 92.62 177 ASP A N 1
ATOM 1442 C CA . ASP A 1 177 ? 10.019 19.974 2.505 1.00 92.62 177 ASP A CA 1
ATOM 1443 C C . ASP A 1 177 ? 8.700 20.717 2.765 1.00 92.62 177 ASP A C 1
ATOM 1445 O O . ASP A 1 177 ? 8.485 21.287 3.841 1.00 92.62 177 ASP A O 1
ATOM 1449 N N . ARG A 1 178 ? 7.755 20.644 1.817 1.00 90.44 178 ARG A N 1
ATOM 1450 C CA . ARG A 1 178 ? 6.414 21.232 1.966 1.00 90.44 178 ARG A CA 1
ATOM 1451 C C . ARG A 1 178 ? 5.608 20.576 3.089 1.00 90.44 178 ARG A C 1
ATOM 1453 O O . ARG A 1 178 ? 4.883 21.263 3.814 1.00 90.44 178 ARG A O 1
ATOM 1460 N N . LEU A 1 179 ? 5.686 19.252 3.211 1.00 89.50 179 LEU A N 1
ATOM 1461 C CA . LEU A 1 179 ? 4.870 18.489 4.152 1.00 89.50 179 LEU A CA 1
ATOM 1462 C C . LEU A 1 179 ? 5.489 18.397 5.541 1.00 89.50 179 LEU A C 1
ATOM 1464 O O . LEU A 1 179 ? 4.737 18.442 6.507 1.00 89.50 179 LEU A O 1
ATOM 1468 N N . GLN A 1 180 ? 6.813 18.333 5.672 1.00 89.31 180 GLN A N 1
ATOM 1469 C CA . GLN A 1 180 ? 7.523 18.115 6.937 1.00 89.31 180 GLN A CA 1
ATOM 1470 C C . GLN A 1 180 ? 7.099 19.114 8.025 1.00 89.31 180 GLN A C 1
ATOM 1472 O O . GLN A 1 180 ? 6.877 18.723 9.170 1.00 89.31 180 GLN A O 1
ATOM 1477 N N . SER A 1 181 ? 6.907 20.390 7.667 1.00 88.25 181 SER A N 1
ATOM 1478 C CA . SER A 1 181 ? 6.471 21.442 8.603 1.00 88.25 181 SER A CA 1
ATOM 1479 C C . SER A 1 181 ? 5.043 21.251 9.138 1.00 88.25 181 SER A C 1
ATOM 1481 O O . SER A 1 181 ? 4.733 21.657 10.258 1.00 88.25 181 SER A O 1
ATOM 1483 N N . ASN A 1 182 ? 4.166 20.611 8.359 1.00 89.12 182 ASN A N 1
ATOM 1484 C CA . ASN A 1 182 ? 2.754 20.400 8.685 1.00 89.12 182 ASN A CA 1
ATOM 1485 C C . ASN A 1 182 ? 2.427 18.945 9.064 1.00 89.12 182 ASN A C 1
ATOM 1487 O O . ASN A 1 182 ? 1.347 18.685 9.605 1.00 89.12 182 ASN A O 1
ATOM 1491 N N . ALA A 1 183 ? 3.340 18.008 8.806 1.00 87.81 183 ALA A N 1
ATOM 1492 C CA . ALA A 1 183 ? 3.148 16.570 8.960 1.00 87.81 183 ALA A CA 1
ATOM 1493 C C . ALA A 1 183 ? 2.769 16.206 10.396 1.00 87.81 183 AL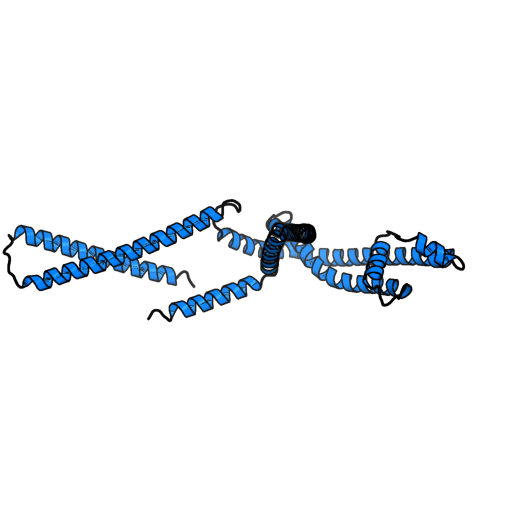A A C 1
ATOM 1495 O O . ALA A 1 183 ? 1.819 15.457 10.609 1.00 87.81 183 ALA A O 1
ATOM 1496 N N . ASP A 1 184 ? 3.418 16.821 11.386 1.00 87.88 184 ASP A N 1
ATOM 1497 C CA . ASP A 1 184 ? 3.105 16.601 12.799 1.00 87.88 184 ASP A CA 1
ATOM 1498 C C . ASP A 1 184 ? 1.676 17.014 13.161 1.00 87.88 184 ASP A C 1
ATOM 1500 O O . ASP A 1 184 ? 1.030 16.363 13.984 1.00 87.88 184 ASP A O 1
ATOM 1504 N N . ARG A 1 185 ? 1.160 18.093 12.562 1.00 89.25 185 ARG A N 1
ATOM 1505 C CA . ARG A 1 185 ? -0.214 18.555 12.800 1.00 89.25 185 ARG A CA 1
ATOM 1506 C C . ARG A 1 185 ? -1.222 17.596 12.172 1.00 89.25 185 ARG A C 1
ATOM 1508 O O . ARG A 1 185 ? -2.184 17.216 12.838 1.00 89.25 185 ARG A O 1
ATOM 1515 N N . ILE A 1 186 ? -0.983 17.189 10.925 1.00 87.88 186 ILE A N 1
ATOM 1516 C CA . ILE A 1 186 ? -1.835 16.237 10.195 1.00 87.88 186 ILE A CA 1
ATOM 1517 C C . ILE A 1 186 ? -1.857 14.890 10.925 1.00 87.88 186 ILE A C 1
ATOM 1519 O O . ILE A 1 186 ? -2.926 14.350 11.207 1.00 87.88 186 ILE A O 1
ATOM 1523 N N . TRP A 1 187 ? -0.688 14.395 11.324 1.00 93.00 187 TRP A N 1
ATOM 1524 C CA . TRP A 1 187 ? -0.558 13.155 12.076 1.00 93.00 187 TRP A CA 1
ATOM 1525 C C . TRP A 1 187 ? -1.254 13.222 13.441 1.00 93.00 187 TRP A C 1
ATOM 1527 O O . TRP A 1 187 ? -1.965 12.289 13.804 1.00 93.00 187 TRP A O 1
ATOM 1537 N N . LYS A 1 188 ? -1.120 14.322 14.199 1.00 89.81 188 LYS A N 1
ATOM 1538 C CA . LYS A 1 188 ? -1.834 14.493 15.481 1.00 89.81 188 LYS A CA 1
ATOM 1539 C C . LYS A 1 188 ? -3.352 14.430 15.302 1.00 89.81 188 LYS A C 1
ATOM 1541 O O . LYS A 1 188 ? -4.022 13.797 16.116 1.00 89.81 188 LYS A O 1
ATOM 1546 N N . PHE A 1 189 ? -3.880 15.046 14.242 1.00 89.94 189 PHE A N 1
ATOM 1547 C CA . PHE A 1 189 ? -5.306 14.993 13.914 1.00 89.94 189 PHE A CA 1
ATOM 1548 C C . PHE A 1 189 ? -5.763 13.564 13.582 1.00 89.94 189 PHE A C 1
ATOM 1550 O O . PHE A 1 189 ? -6.730 13.073 14.160 1.00 89.94 189 PHE A O 1
ATOM 1557 N N . GLN A 1 190 ? -5.027 12.858 12.720 1.00 85.69 190 GLN A N 1
ATOM 1558 C CA . GLN A 1 190 ? -5.325 11.463 12.377 1.00 85.69 190 GLN A CA 1
ATOM 1559 C C . GLN A 1 190 ? -5.229 10.539 13.598 1.00 85.69 190 GLN A C 1
ATOM 1561 O O . GLN A 1 190 ? -6.114 9.720 13.846 1.00 85.69 190 GLN A O 1
ATOM 1566 N N . ARG A 1 191 ? -4.197 10.722 14.426 1.00 89.19 191 ARG A N 1
ATOM 1567 C CA . ARG A 1 191 ? -3.989 9.953 15.654 1.00 89.19 191 ARG A CA 1
ATOM 1568 C C . ARG A 1 191 ? -5.119 10.143 16.658 1.00 89.19 191 ARG A C 1
ATOM 1570 O O . ARG A 1 191 ? -5.464 9.182 17.336 1.00 89.19 191 ARG A O 1
ATOM 1577 N N . TYR A 1 192 ? -5.701 11.337 16.757 1.00 88.69 192 TYR A N 1
ATOM 1578 C CA . TYR A 1 192 ? -6.871 11.556 17.607 1.00 88.69 192 TYR A CA 1
ATOM 1579 C C . TYR A 1 192 ? -8.045 10.662 17.183 1.00 88.69 192 TYR A C 1
ATOM 1581 O O . TYR A 1 192 ? -8.585 9.939 18.018 1.00 88.69 192 TYR A O 1
ATOM 1589 N N . SER A 1 193 ? -8.365 10.627 15.884 1.00 85.12 193 SER A N 1
ATOM 1590 C CA . SER A 1 193 ? -9.422 9.755 15.350 1.00 85.12 193 SER A CA 1
ATOM 1591 C C . SER A 1 193 ? -9.158 8.277 15.660 1.00 85.12 193 SER A C 1
ATOM 1593 O O . SER A 1 193 ? -10.063 7.573 16.106 1.00 85.12 193 SER A O 1
ATOM 1595 N N . LEU A 1 194 ? -7.914 7.819 15.483 1.00 84.50 194 LEU A N 1
ATOM 1596 C CA . LEU A 1 194 ? -7.514 6.439 15.784 1.00 84.50 194 LEU A CA 1
ATOM 1597 C C . LEU A 1 194 ? -7.648 6.104 17.276 1.00 84.50 194 LEU A C 1
ATOM 1599 O O . LEU A 1 194 ? -8.076 5.010 17.634 1.00 84.50 194 LEU A O 1
ATOM 1603 N N . VAL A 1 195 ? -7.298 7.041 18.161 1.00 86.19 195 VAL A N 1
ATOM 1604 C CA . VAL A 1 195 ? -7.432 6.857 19.613 1.00 86.19 195 VAL A CA 1
ATOM 1605 C C . VAL A 1 195 ? -8.902 6.764 20.013 1.00 86.19 195 VAL A C 1
ATOM 1607 O O . VAL A 1 195 ? -9.256 5.862 20.768 1.00 86.19 195 VAL A O 1
ATOM 1610 N N . CYS A 1 196 ? -9.766 7.643 19.495 1.00 84.12 196 CYS A N 1
ATOM 1611 C CA . CYS A 1 196 ? -11.209 7.571 19.738 1.00 84.12 196 CYS A CA 1
ATOM 1612 C C . CYS A 1 196 ? -11.795 6.229 19.283 1.00 84.12 196 CYS A C 1
ATOM 1614 O O . CYS A 1 196 ? -12.573 5.614 20.012 1.00 84.12 196 CYS A O 1
ATOM 1616 N N . GLU A 1 197 ? -11.373 5.736 18.118 1.00 83.25 197 GLU A N 1
ATOM 1617 C CA . GLU A 1 197 ? -11.778 4.422 17.631 1.00 83.25 197 GLU A CA 1
ATOM 1618 C C . GLU A 1 197 ? -11.296 3.302 18.564 1.00 83.25 197 GLU A C 1
ATOM 1620 O O . GLU A 1 197 ? -12.085 2.437 18.943 1.00 83.25 197 GLU A O 1
ATOM 1625 N N . TYR A 1 198 ? -10.035 3.337 19.002 1.00 83.25 198 TYR A N 1
ATOM 1626 C CA . TYR A 1 198 ? -9.471 2.324 19.895 1.00 83.25 198 TYR A CA 1
ATOM 1627 C C . TYR A 1 198 ? -10.152 2.300 21.272 1.00 83.25 198 TYR A C 1
ATOM 1629 O O . TYR A 1 198 ? -10.394 1.225 21.813 1.00 83.25 198 TYR A O 1
ATOM 1637 N N . LEU A 1 199 ? -10.527 3.465 21.811 1.00 81.38 199 LEU A N 1
ATOM 1638 C CA . LEU A 1 199 ? -11.263 3.575 23.078 1.00 81.38 199 LEU A CA 1
ATOM 1639 C C . LEU A 1 199 ? -12.664 2.952 23.009 1.00 81.38 199 LEU A C 1
ATOM 1641 O O . LEU A 1 199 ? -13.171 2.477 24.022 1.00 81.38 199 LEU A O 1
ATOM 1645 N N . SER A 1 200 ? -13.286 2.933 21.827 1.00 78.38 200 SER A N 1
ATOM 1646 C CA . SER A 1 200 ? -14.605 2.319 21.622 1.00 78.38 200 SER A CA 1
ATOM 1647 C C . SER A 1 200 ? -14.564 0.788 21.480 1.00 78.38 200 SER A C 1
ATOM 1649 O O . SER A 1 200 ? -15.605 0.125 21.545 1.00 78.38 200 SER A O 1
ATOM 1651 N N . ARG A 1 201 ? -13.373 0.207 21.278 1.00 78.31 201 ARG A N 1
ATOM 1652 C CA . ARG A 1 201 ? -13.192 -1.232 21.055 1.00 78.31 201 ARG A CA 1
ATOM 1653 C C . ARG A 1 201 ? -13.158 -2.007 22.383 1.00 78.31 201 ARG A C 1
ATOM 1655 O O . ARG A 1 201 ? -12.732 -1.474 23.407 1.00 78.31 201 ARG A O 1
ATOM 1662 N N . PRO A 1 202 ? -13.615 -3.274 22.398 1.00 78.62 202 PRO A N 1
ATOM 1663 C CA . PRO A 1 202 ? -13.545 -4.111 23.594 1.00 78.62 202 PRO A CA 1
ATOM 1664 C C . PRO A 1 202 ? -12.088 -4.322 24.032 1.00 78.62 202 PRO A C 1
ATOM 1666 O O . PRO A 1 202 ? -11.190 -4.411 23.202 1.00 78.62 202 PRO A O 1
ATOM 1669 N N . SER A 1 203 ? -11.860 -4.448 25.341 1.00 70.69 203 SER A N 1
ATOM 1670 C CA . SER A 1 203 ? -10.518 -4.457 25.945 1.00 70.69 203 SER A CA 1
ATOM 1671 C C . SER A 1 203 ? -9.650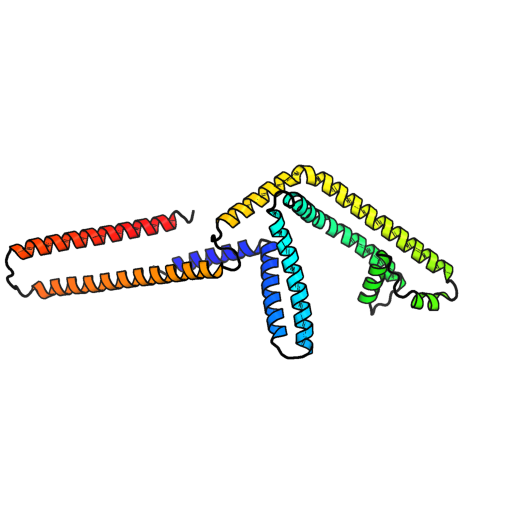 -5.683 25.616 1.00 70.69 203 SER A C 1
ATOM 1673 O O . SER A 1 203 ? -8.466 -5.690 25.944 1.00 70.69 203 SER A O 1
ATOM 1675 N N . PHE A 1 204 ? -10.215 -6.733 25.010 1.00 69.62 204 PHE A N 1
ATOM 1676 C CA . PHE A 1 204 ? -9.484 -7.965 24.705 1.00 69.62 204 PHE A CA 1
ATOM 1677 C C . PHE A 1 204 ? -8.649 -7.829 23.422 1.00 69.62 204 PHE A C 1
ATOM 1679 O O . PHE A 1 204 ? -9.137 -7.278 22.433 1.00 69.62 204 PHE A O 1
ATOM 1686 N N . PRO A 1 205 ? -7.409 -8.359 23.397 1.00 76.69 205 PRO A N 1
ATOM 1687 C CA . PRO A 1 205 ? -6.561 -8.304 22.211 1.00 76.69 205 PRO A CA 1
ATOM 1688 C C . PRO A 1 205 ? -7.152 -9.160 21.079 1.00 76.69 205 PRO A C 1
ATOM 1690 O O . PRO A 1 205 ? -7.922 -10.088 21.330 1.00 76.69 205 PRO A O 1
ATOM 1693 N N . SER A 1 206 ? -6.755 -8.867 19.834 1.00 75.31 206 SER A N 1
ATOM 1694 C CA . SER A 1 206 ? -7.329 -9.456 18.609 1.00 75.31 206 SER A CA 1
ATOM 1695 C C . SER A 1 206 ? -7.535 -10.988 18.651 1.00 75.31 206 SER A C 1
ATOM 1697 O O . SER A 1 206 ? -8.645 -11.427 18.351 1.00 75.31 206 SER A O 1
ATOM 1699 N N . PRO A 1 207 ? -6.579 -11.819 19.131 1.00 82.19 207 PRO A N 1
ATOM 1700 C CA . PRO A 1 207 ? -6.779 -13.272 19.225 1.00 82.19 207 PRO A CA 1
ATOM 1701 C C . PRO A 1 207 ? -7.952 -13.709 20.120 1.00 82.19 207 PRO A C 1
ATOM 1703 O O . PRO A 1 207 ? -8.540 -14.764 19.900 1.00 82.19 207 PRO A O 1
ATOM 1706 N N . PHE A 1 208 ? -8.319 -12.901 21.119 1.00 78.06 208 PHE A N 1
ATOM 1707 C CA . PHE A 1 208 ? -9.359 -13.212 22.106 1.00 78.06 208 PHE A CA 1
ATOM 1708 C C . PHE A 1 208 ? -10.622 -12.355 21.940 1.00 78.06 208 PHE A C 1
ATOM 1710 O O . PHE A 1 208 ? -11.540 -12.437 22.758 1.00 78.06 208 PHE A O 1
ATOM 1717 N N . ILE A 1 209 ? -10.722 -11.551 20.876 1.00 81.25 209 ILE A N 1
ATOM 1718 C CA . ILE A 1 209 ? -11.850 -10.629 20.687 1.00 81.25 209 ILE A CA 1
ATOM 1719 C C . ILE A 1 209 ? -13.183 -11.370 20.514 1.00 81.25 209 ILE A C 1
ATOM 1721 O O . ILE A 1 209 ? -14.221 -10.900 20.988 1.00 81.25 209 ILE A O 1
ATOM 1725 N N . PHE A 1 210 ? -13.151 -12.572 19.932 1.00 76.44 210 PHE A N 1
ATOM 1726 C CA . PHE A 1 210 ? -14.320 -13.439 19.773 1.00 76.44 210 PHE A CA 1
ATOM 1727 C C . PHE A 1 210 ? -14.970 -13.800 21.115 1.00 76.44 210 PHE A C 1
ATOM 1729 O O . PHE A 1 210 ? -16.196 -13.824 21.202 1.00 76.44 210 PHE A O 1
ATOM 1736 N N . LEU A 1 211 ? -14.178 -13.989 22.179 1.00 78.00 211 LEU A N 1
ATOM 1737 C CA . LEU A 1 211 ? -14.693 -14.254 23.529 1.00 78.00 211 LEU A CA 1
ATOM 1738 C C . LEU A 1 211 ? -15.471 -13.053 24.075 1.00 78.00 211 LEU A C 1
ATOM 1740 O O . LEU A 1 211 ? -16.520 -13.226 24.692 1.00 78.00 211 LEU A O 1
ATOM 1744 N N . SER A 1 212 ? -15.002 -11.832 23.801 1.00 78.44 212 SER A N 1
ATOM 1745 C CA . SER A 1 212 ? -15.689 -10.608 24.226 1.00 78.44 212 SER A CA 1
ATOM 1746 C C . SER A 1 212 ? -17.038 -10.430 23.523 1.00 78.44 212 SER A C 1
ATOM 1748 O O . SER A 1 212 ? -18.037 -10.093 24.161 1.00 78.44 212 SER A O 1
ATOM 1750 N N . HIS A 1 213 ? -17.099 -10.724 22.220 1.00 80.88 213 HIS A N 1
ATOM 1751 C CA . HIS A 1 213 ? -18.342 -10.690 21.453 1.00 80.88 213 HIS A CA 1
ATOM 1752 C C . HIS A 1 213 ? -19.301 -11.793 21.894 1.00 80.88 213 HIS A C 1
ATOM 1754 O O . HIS A 1 213 ? -20.488 -11.523 22.067 1.00 80.88 213 HIS A O 1
ATOM 1760 N N . PHE A 1 214 ? -18.788 -13.000 22.148 1.00 80.25 214 PHE A N 1
ATOM 1761 C CA . PHE A 1 214 ? -19.580 -14.105 22.673 1.00 80.25 214 PHE A CA 1
ATOM 1762 C C . PHE A 1 214 ? -20.153 -13.771 24.055 1.00 80.25 214 PHE A C 1
ATOM 1764 O O . PHE A 1 214 ? -21.348 -13.933 24.259 1.00 80.25 214 PHE A O 1
ATOM 1771 N N . GLY A 1 215 ? -19.357 -13.201 24.967 1.00 78.94 215 GLY A N 1
ATOM 1772 C CA . GLY A 1 215 ? -19.816 -12.746 26.285 1.00 78.94 215 GLY A CA 1
ATOM 1773 C C . GLY A 1 215 ? -20.889 -11.652 26.218 1.00 78.94 215 GLY A C 1
ATOM 1774 O O . GLY A 1 215 ? -21.879 -11.698 26.944 1.00 78.94 215 GLY A O 1
ATOM 1775 N N . ARG A 1 216 ? -20.749 -10.679 25.307 1.00 78.44 216 ARG A N 1
ATOM 1776 C CA . ARG A 1 216 ? -21.781 -9.647 25.092 1.00 78.44 216 ARG A CA 1
ATOM 1777 C C . ARG A 1 216 ? -23.056 -10.232 24.487 1.00 78.44 216 ARG A C 1
ATOM 1779 O O . ARG A 1 216 ? -24.147 -9.838 24.891 1.00 78.44 216 ARG A O 1
ATOM 1786 N N . LEU A 1 217 ? -22.933 -11.169 23.547 1.00 82.81 217 LEU A N 1
ATOM 1787 C CA . LEU A 1 217 ? -24.074 -11.836 22.923 1.00 82.81 217 LEU A CA 1
ATOM 1788 C C . LEU A 1 217 ? -24.821 -12.714 23.932 1.00 82.81 217 LEU A C 1
ATOM 1790 O O . LEU A 1 217 ? -26.045 -12.633 24.014 1.00 82.81 217 LEU A O 1
ATOM 1794 N N . THR A 1 218 ? -24.105 -13.497 24.741 1.00 75.75 218 THR A N 1
ATOM 1795 C CA . THR A 1 218 ? -24.712 -14.332 25.783 1.00 75.75 218 THR A CA 1
ATOM 1796 C C . THR A 1 218 ? -25.411 -13.468 26.823 1.00 75.75 218 THR A C 1
ATOM 1798 O O . THR A 1 218 ? -26.596 -13.680 27.058 1.00 75.75 218 THR A O 1
ATOM 1801 N N . LEU A 1 219 ? -24.772 -12.417 27.348 1.00 79.69 219 LEU A N 1
ATOM 1802 C CA . LEU A 1 219 ? -25.414 -11.458 28.257 1.00 79.69 219 LEU A CA 1
ATOM 1803 C C . LEU A 1 219 ? -26.635 -10.779 27.627 1.00 79.69 219 LEU A C 1
ATOM 1805 O O . LEU A 1 219 ? -27.662 -10.649 28.291 1.00 79.69 219 LEU A O 1
ATOM 1809 N N . TYR A 1 220 ? -26.575 -10.401 26.347 1.00 82.19 220 TYR A N 1
ATOM 1810 C CA . TYR A 1 220 ? -27.726 -9.834 25.642 1.00 82.19 220 TYR A CA 1
ATOM 1811 C C . TYR A 1 220 ? -28.887 -10.835 25.570 1.00 82.19 220 TYR A C 1
ATOM 1813 O O . TYR A 1 220 ? -30.021 -10.500 25.919 1.00 82.19 220 TYR A O 1
ATOM 1821 N N . THR A 1 221 ? -28.614 -12.081 25.170 1.00 78.38 221 THR A N 1
ATOM 1822 C CA . THR A 1 221 ? -29.640 -13.132 25.095 1.00 78.38 221 THR A CA 1
ATOM 1823 C C . THR A 1 221 ? -30.201 -13.493 26.470 1.00 78.38 221 THR A C 1
ATOM 1825 O O . THR A 1 221 ? -31.415 -13.598 26.604 1.00 78.38 221 THR A O 1
ATOM 1828 N N . LEU A 1 222 ? -29.364 -13.571 27.509 1.00 79.81 222 LEU A N 1
ATOM 1829 C CA . LEU A 1 222 ? -29.774 -13.843 28.888 1.00 79.81 222 LEU A CA 1
ATOM 1830 C C . LEU A 1 222 ? -30.639 -12.717 29.449 1.00 79.81 222 LEU A C 1
ATOM 1832 O O . LEU A 1 222 ? -31.707 -12.982 29.990 1.00 79.81 222 LEU A O 1
ATOM 1836 N N . THR A 1 223 ? -30.245 -11.458 29.248 1.00 75.50 223 THR A N 1
ATOM 1837 C CA . THR A 1 223 ? -31.043 -10.295 29.669 1.00 75.50 223 THR A CA 1
ATOM 1838 C C . THR A 1 223 ? -32.388 -10.259 28.939 1.00 75.50 223 THR A C 1
ATOM 1840 O O . THR A 1 223 ? -33.417 -9.950 29.536 1.00 75.50 223 THR A O 1
ATOM 1843 N N . LYS A 1 224 ? -32.419 -10.629 27.652 1.00 76.50 224 LYS A N 1
ATOM 1844 C CA . LYS A 1 224 ? -33.656 -10.701 26.862 1.00 76.50 224 LYS A CA 1
ATOM 1845 C C . LYS A 1 224 ? -34.560 -11.856 27.303 1.00 76.50 224 LYS A C 1
ATOM 1847 O O . LYS A 1 224 ? -35.772 -11.669 27.408 1.00 76.50 224 LYS A O 1
ATOM 1852 N N . CYS A 1 225 ? -33.988 -13.018 27.607 1.00 72.94 225 CYS A N 1
ATOM 1853 C CA . CYS A 1 225 ? -34.699 -14.158 28.185 1.00 72.94 225 CYS A CA 1
ATOM 1854 C C . CYS A 1 225 ? -35.242 -13.834 29.583 1.00 72.94 225 CYS A C 1
ATOM 1856 O O . CYS A 1 225 ? -36.399 -14.138 29.860 1.00 72.94 225 CYS A O 1
ATOM 1858 N N . TYR A 1 226 ? -34.465 -13.142 30.421 1.00 72.69 226 TYR A N 1
ATOM 1859 C CA . TYR A 1 226 ? -34.883 -12.688 31.747 1.00 72.69 226 TYR A CA 1
ATOM 1860 C C . TYR A 1 226 ? -36.039 -11.681 31.665 1.00 72.69 226 TYR A C 1
ATOM 1862 O O . TYR A 1 226 ? -37.071 -11.883 32.300 1.00 72.69 226 TYR A O 1
ATOM 1870 N N . LYS A 1 227 ? -35.940 -10.659 30.799 1.00 72.06 227 LYS A N 1
ATOM 1871 C CA . LYS A 1 227 ? -37.030 -9.690 30.562 1.00 72.06 227 LYS A CA 1
ATOM 1872 C C . LYS A 1 227 ? -38.301 -10.364 30.022 1.00 72.06 227 LYS A C 1
ATOM 1874 O O . LYS A 1 227 ? -39.402 -10.040 30.462 1.00 72.06 227 LYS A O 1
ATOM 1879 N N . LYS A 1 228 ? -38.168 -11.342 29.115 1.00 74.38 228 LYS A N 1
ATOM 1880 C CA . LYS A 1 228 ? -39.304 -12.126 28.594 1.00 74.38 228 LYS A CA 1
ATOM 1881 C C . LYS A 1 228 ? -39.946 -13.003 29.677 1.00 74.38 228 LYS A C 1
ATOM 1883 O O . LYS A 1 228 ? -41.170 -13.069 29.748 1.00 74.38 228 LYS A O 1
ATOM 1888 N N . SER A 1 229 ? -39.137 -13.633 30.529 1.00 65.62 229 SER A N 1
ATOM 1889 C CA . SER A 1 229 ? -39.605 -14.426 31.673 1.00 65.62 229 SER A CA 1
ATOM 1890 C C . SER A 1 229 ? -40.327 -13.564 32.712 1.00 65.62 229 SER A C 1
ATOM 1892 O O . SER A 1 229 ? -41.355 -13.978 33.238 1.00 65.62 229 SER A O 1
ATOM 1894 N N . GLN A 1 230 ? -39.832 -12.353 32.983 1.00 72.75 230 GLN A N 1
ATOM 1895 C CA . GLN A 1 230 ? -40.457 -11.412 33.916 1.00 72.75 230 GLN A CA 1
ATOM 1896 C C . GLN A 1 230 ? -41.830 -10.936 33.412 1.00 72.75 230 GLN A C 1
ATOM 1898 O O . GLN A 1 230 ? -42.783 -10.896 34.184 1.00 72.75 230 GLN A O 1
ATOM 1903 N N . ALA A 1 231 ? -41.961 -10.649 32.113 1.00 68.50 231 ALA A N 1
ATOM 1904 C CA . ALA A 1 231 ? -43.241 -10.281 31.502 1.00 68.50 231 ALA A CA 1
ATOM 1905 C C . ALA A 1 231 ? -44.276 -11.424 31.557 1.00 68.50 231 ALA A C 1
ATOM 1907 O O . ALA A 1 231 ? -45.450 -11.184 31.828 1.00 68.50 231 ALA A O 1
ATOM 1908 N N . LEU A 1 232 ? -43.833 -12.671 31.357 1.00 74.38 232 LEU A N 1
ATOM 1909 C CA . LEU A 1 232 ? -44.672 -13.867 31.502 1.00 74.38 232 LEU A CA 1
ATOM 1910 C C . LEU A 1 232 ? -45.163 -14.060 32.944 1.00 74.38 232 LEU A C 1
ATOM 1912 O O . LEU A 1 232 ? -46.339 -14.351 33.151 1.00 74.38 232 LEU A O 1
ATOM 1916 N N . MET A 1 233 ? -44.291 -13.844 33.933 1.00 69.06 233 MET A N 1
ATOM 1917 C CA . MET A 1 233 ? -44.655 -13.905 35.354 1.00 69.06 233 MET A CA 1
ATOM 1918 C C . MET A 1 233 ? -45.667 -12.822 35.747 1.00 69.06 233 MET A C 1
ATOM 1920 O O . MET A 1 233 ? -46.618 -13.115 36.466 1.00 69.06 233 MET A O 1
ATOM 1924 N N . CYS A 1 234 ? -45.512 -11.593 35.243 1.00 63.94 234 CYS A N 1
ATOM 1925 C CA . CYS A 1 234 ? -46.475 -10.516 35.486 1.00 63.94 234 CYS A CA 1
ATOM 1926 C C . CYS A 1 234 ? -47.861 -10.834 34.907 1.00 63.94 234 CYS A C 1
ATOM 1928 O O . CYS A 1 234 ? -48.850 -10.663 35.612 1.00 63.94 234 CYS A O 1
ATOM 1930 N N . ASN A 1 235 ? -47.937 -11.356 33.677 1.00 68.19 235 ASN A N 1
ATOM 1931 C CA . ASN A 1 235 ? -49.216 -11.730 33.061 1.00 68.19 235 ASN A CA 1
ATOM 1932 C C . ASN A 1 235 ? -49.909 -12.884 33.807 1.00 68.19 235 ASN A C 1
ATOM 1934 O O . ASN A 1 235 ? -51.129 -12.885 33.945 1.00 68.19 235 ASN A O 1
ATOM 1938 N N . TYR A 1 236 ? -49.145 -13.861 34.305 1.00 64.69 236 TYR A N 1
ATOM 1939 C CA . TYR A 1 236 ? -49.697 -14.969 35.091 1.00 64.69 236 TYR A CA 1
ATOM 1940 C C . TYR A 1 236 ? -50.229 -14.504 36.456 1.00 64.69 236 TYR A C 1
ATOM 1942 O O . TYR A 1 236 ? -51.316 -14.899 36.871 1.00 64.69 236 TYR A O 1
ATOM 1950 N N . LEU A 1 237 ? -49.497 -13.616 37.137 1.00 65.19 237 LEU A N 1
ATOM 1951 C CA . LEU A 1 237 ? -49.949 -12.985 38.380 1.00 65.19 237 LEU A CA 1
ATOM 1952 C C . LEU A 1 237 ? -51.201 -12.127 38.175 1.00 65.19 237 LEU A C 1
ATOM 1954 O O . LEU A 1 237 ? -52.093 -12.151 39.017 1.00 65.19 237 LEU A O 1
ATOM 1958 N N . GLU A 1 238 ? -51.292 -11.398 37.064 1.00 67.06 238 GLU A N 1
ATOM 1959 C CA . GLU A 1 238 ? -52.466 -10.588 36.733 1.00 67.06 238 GLU A CA 1
ATOM 1960 C C . GLU A 1 238 ? -53.707 -11.466 36.510 1.00 67.06 238 GLU A C 1
ATOM 1962 O O . GLU A 1 238 ? -54.763 -11.165 37.061 1.00 67.06 238 GLU A O 1
ATOM 1967 N N . HIS A 1 239 ? -53.555 -12.613 35.835 1.00 67.31 239 HIS A N 1
ATOM 1968 C CA . HIS A 1 239 ? -54.628 -13.599 35.672 1.00 67.31 239 HIS A CA 1
ATOM 1969 C C . HIS A 1 239 ? -55.088 -14.198 37.011 1.00 67.31 239 HIS A C 1
ATOM 1971 O O . HIS A 1 239 ? -56.283 -14.291 37.270 1.00 67.31 239 HIS A O 1
ATOM 1977 N N . LEU A 1 240 ? -54.154 -14.543 37.907 1.00 67.31 240 LEU A N 1
ATOM 1978 C CA . LEU A 1 240 ? -54.482 -15.055 39.245 1.00 67.31 240 LEU A CA 1
ATOM 1979 C C . LEU A 1 240 ? -55.187 -14.009 40.124 1.00 67.31 240 LEU A C 1
ATOM 1981 O O . LEU A 1 240 ? -56.067 -14.347 40.920 1.00 67.31 240 LEU A O 1
ATOM 1985 N N . ILE A 1 241 ? -54.807 -12.735 39.998 1.00 60.78 241 ILE A N 1
ATOM 1986 C CA . ILE A 1 241 ? -55.464 -11.628 40.700 1.00 60.78 241 ILE A CA 1
ATOM 1987 C C . ILE A 1 241 ? -56.884 -11.429 40.159 1.00 60.78 241 ILE A C 1
ATOM 1989 O O . ILE A 1 241 ? -57.798 -11.197 40.955 1.00 60.78 241 ILE A O 1
ATOM 1993 N N . ASP A 1 242 ? -57.094 -11.549 38.849 1.00 65.44 242 ASP A N 1
ATOM 1994 C CA . ASP A 1 242 ? -58.421 -11.425 38.242 1.00 65.44 242 ASP A CA 1
ATOM 1995 C C . ASP A 1 242 ? -59.333 -12.600 38.632 1.00 65.44 242 ASP A C 1
ATOM 1997 O O . ASP A 1 242 ? -60.446 -12.376 39.114 1.00 65.44 242 ASP A O 1
ATOM 2001 N N . ASP A 1 243 ? -58.806 -13.831 38.613 1.00 61.28 243 ASP A N 1
ATOM 2002 C CA . ASP A 1 243 ? -59.502 -15.036 39.085 1.00 61.28 243 ASP A CA 1
ATOM 2003 C C . ASP A 1 243 ? -59.927 -14.917 40.562 1.00 61.28 243 ASP A C 1
ATOM 2005 O O . ASP A 1 243 ? -61.032 -15.325 40.949 1.00 61.28 243 ASP A O 1
ATOM 2009 N N . SER A 1 244 ? -59.082 -14.302 41.402 1.00 55.34 244 SER A N 1
ATOM 2010 C CA . SER A 1 244 ? -59.393 -14.043 42.815 1.00 55.34 244 SER A CA 1
ATOM 2011 C C . SER A 1 244 ? -60.511 -13.008 43.007 1.00 55.34 244 SER A C 1
ATOM 2013 O O . SER A 1 244 ? -61.314 -13.126 43.937 1.00 55.34 244 SER A O 1
ATOM 2015 N N . LYS A 1 245 ? -60.624 -12.019 42.110 1.00 54.38 245 LYS A N 1
ATOM 2016 C CA . LYS A 1 245 ? -61.696 -11.013 42.135 1.00 54.38 245 LYS A CA 1
ATOM 2017 C C . LYS A 1 245 ? -63.025 -11.586 41.654 1.00 54.38 245 LYS A C 1
ATOM 2019 O O . LYS A 1 245 ? -64.053 -11.275 42.253 1.00 54.38 245 LYS A O 1
ATOM 2024 N N . THR A 1 246 ? -63.022 -12.461 40.650 1.00 52.47 246 THR A N 1
ATOM 2025 C CA . THR A 1 246 ? -64.231 -13.171 40.193 1.00 52.47 246 THR A CA 1
ATOM 2026 C C . THR A 1 246 ? -64.747 -14.192 41.210 1.00 52.47 246 THR A C 1
ATOM 2028 O O . THR A 1 246 ? -65.958 -14.362 41.343 1.00 52.47 246 THR A O 1
ATOM 2031 N N . ASN A 1 247 ? -63.869 -14.821 42.003 1.00 47.81 247 ASN A N 1
ATOM 2032 C CA . ASN A 1 247 ? -64.277 -15.759 43.062 1.00 47.81 247 ASN A CA 1
ATOM 2033 C C . ASN A 1 247 ? -64.751 -15.089 44.368 1.00 47.81 247 ASN A C 1
ATOM 2035 O O . ASN A 1 247 ? -65.342 -15.760 45.219 1.00 47.81 247 ASN A O 1
ATOM 2039 N N . ASN A 1 248 ? -64.608 -13.766 44.516 1.00 46.28 248 ASN A N 1
ATOM 2040 C CA . ASN A 1 248 ? -65.141 -13.011 45.661 1.00 46.28 248 ASN A CA 1
ATOM 2041 C C . ASN A 1 248 ? -66.686 -12.921 45.705 1.00 46.28 248 ASN A C 1
ATOM 2043 O O . ASN A 1 248 ? -67.247 -12.289 46.599 1.00 46.28 248 ASN A O 1
ATOM 2047 N N . GLY A 1 249 ? -67.392 -13.620 44.808 1.00 45.47 249 GLY A N 1
ATOM 2048 C CA . GLY A 1 249 ? -68.817 -13.941 44.942 1.00 45.47 249 GLY A CA 1
ATOM 2049 C C . GLY A 1 249 ? -69.138 -15.046 45.964 1.00 45.47 249 GLY A C 1
ATOM 2050 O O . GLY A 1 249 ? -70.310 -15.259 46.271 1.00 45.47 249 GLY A O 1
ATOM 2051 N N . LYS A 1 250 ? -68.141 -15.744 46.535 1.00 44.97 250 LYS A N 1
ATOM 2052 C CA . LYS A 1 250 ? -68.350 -16.722 47.621 1.00 44.97 250 LYS A CA 1
ATOM 2053 C C . LYS A 1 250 ? -67.567 -16.328 48.872 1.00 44.97 250 LYS A C 1
ATOM 2055 O O . LYS A 1 250 ? -66.379 -16.583 49.020 1.00 44.97 250 LYS A O 1
ATOM 2060 N N . ARG A 1 251 ? -68.296 -15.696 49.792 1.00 39.97 251 ARG A N 1
ATOM 2061 C CA . ARG A 1 251 ? -67.866 -15.202 51.106 1.00 39.97 251 ARG A CA 1
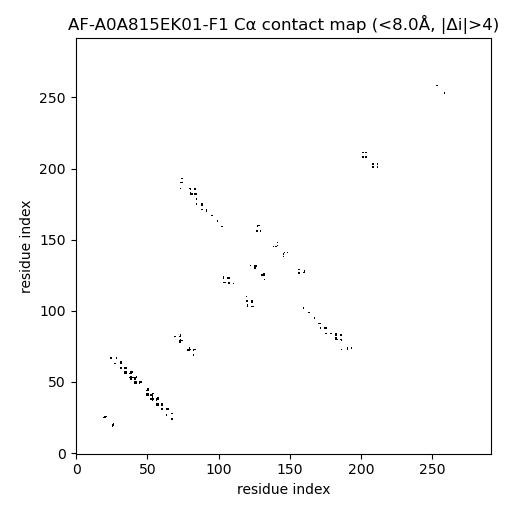ATOM 2062 C C . ARG A 1 251 ? -67.308 -16.342 51.979 1.00 39.97 251 ARG A C 1
ATOM 2064 O O . ARG A 1 251 ? -68.063 -16.979 52.707 1.00 39.97 251 ARG A O 1
ATOM 2071 N N . ILE A 1 252 ? -65.996 -16.577 51.954 1.00 43.22 252 ILE A N 1
ATOM 2072 C CA . ILE A 1 252 ? -65.311 -17.379 52.980 1.00 43.22 252 ILE A CA 1
ATOM 2073 C C . ILE A 1 252 ? -64.831 -16.415 54.073 1.00 43.22 252 ILE A C 1
ATOM 2075 O O . ILE A 1 252 ? -64.045 -15.505 53.817 1.00 43.22 252 ILE A O 1
ATOM 2079 N N . LYS A 1 253 ? -65.354 -16.571 55.296 1.00 37.94 253 LYS A N 1
ATOM 2080 C CA . LYS A 1 253 ? -64.944 -15.789 56.474 1.00 37.94 253 LYS A CA 1
ATOM 2081 C C . LYS A 1 253 ? -63.540 -16.234 56.914 1.00 37.94 253 LYS A C 1
ATOM 2083 O O . LYS A 1 253 ? -63.414 -17.301 57.504 1.00 37.94 253 LYS A O 1
ATOM 2088 N N . LEU A 1 254 ? -62.514 -15.417 56.661 1.00 39.69 254 LEU A N 1
ATOM 2089 C CA . LEU A 1 254 ? -61.205 -15.522 57.326 1.00 39.69 254 LEU A CA 1
ATOM 2090 C C . LEU A 1 254 ? -61.093 -14.516 58.498 1.00 39.69 254 LEU A C 1
ATOM 2092 O O . LEU A 1 254 ? -61.721 -13.456 58.430 1.00 39.69 254 LEU A O 1
ATOM 2096 N N . PRO A 1 255 ? -60.306 -14.809 59.556 1.00 37.28 255 PRO A N 1
ATOM 2097 C CA . PRO A 1 255 ? -60.180 -13.959 60.748 1.00 37.28 255 PRO A CA 1
ATOM 2098 C C . PRO A 1 255 ? -59.431 -12.638 60.468 1.00 37.28 255 PRO A C 1
ATOM 2100 O O . PRO A 1 255 ? -58.445 -12.623 59.732 1.00 37.28 255 PRO A O 1
ATOM 2103 N N . GLU A 1 256 ? -59.852 -11.541 61.111 1.00 45.38 256 GLU A N 1
ATOM 2104 C CA . GLU A 1 256 ? -59.428 -10.145 60.849 1.00 45.38 256 GLU A CA 1
ATOM 2105 C C . GLU A 1 256 ? -57.913 -9.864 60.885 1.00 45.38 256 GLU A C 1
ATOM 2107 O O . GLU A 1 256 ? -57.450 -8.980 60.167 1.00 45.38 256 GLU A O 1
ATOM 2112 N N . ARG A 1 257 ? -57.112 -10.620 61.650 1.00 39.22 257 ARG A N 1
ATOM 2113 C CA . ARG A 1 257 ? -55.650 -10.407 61.727 1.00 39.22 257 ARG A CA 1
ATOM 2114 C C . ARG A 1 257 ? -54.898 -10.789 60.449 1.00 39.22 257 ARG A C 1
ATOM 2116 O O . ARG A 1 257 ? -53.964 -10.093 60.080 1.00 39.22 257 ARG A O 1
ATOM 2123 N N . HIS A 1 258 ? -55.328 -11.834 59.741 1.00 38.94 258 HIS A N 1
ATOM 2124 C CA . HIS A 1 258 ? -54.681 -12.256 58.489 1.00 38.94 258 HIS A CA 1
ATOM 2125 C C . HIS A 1 258 ? -55.026 -11.351 57.300 1.00 38.94 258 HIS A C 1
ATOM 2127 O O . HIS A 1 258 ? -54.278 -11.299 56.325 1.00 38.94 258 HIS A O 1
ATOM 2133 N N . ARG A 1 259 ? -56.142 -10.617 57.381 1.00 39.31 259 ARG A N 1
ATOM 2134 C CA . ARG A 1 259 ? -56.589 -9.706 56.323 1.00 39.31 259 ARG A CA 1
ATOM 2135 C C . ARG A 1 259 ? -55.687 -8.475 56.220 1.00 39.31 259 ARG A C 1
ATOM 2137 O O . ARG A 1 259 ? -55.273 -8.126 55.119 1.00 39.31 259 ARG A O 1
ATOM 2144 N N . LEU A 1 260 ? -55.317 -7.895 57.361 1.00 40.53 260 LEU A N 1
ATOM 2145 C CA . LEU A 1 260 ? -54.423 -6.735 57.443 1.00 40.53 260 LEU A CA 1
ATOM 2146 C C . LEU A 1 260 ? -53.000 -7.049 56.956 1.00 40.53 260 LEU A C 1
ATOM 2148 O O . LEU A 1 260 ? -52.429 -6.236 56.235 1.00 40.53 260 LEU A O 1
ATOM 2152 N N . ASP A 1 261 ? -52.458 -8.230 57.271 1.00 43.81 261 ASP A N 1
ATOM 2153 C CA . ASP A 1 261 ? -51.145 -8.651 56.757 1.00 43.81 261 ASP A CA 1
ATOM 2154 C C . ASP A 1 261 ? -51.188 -8.951 55.253 1.00 43.81 261 ASP A C 1
ATOM 2156 O O . ASP A 1 261 ? -50.268 -8.584 54.525 1.00 43.81 261 ASP A O 1
ATOM 2160 N N . SER A 1 262 ? -52.285 -9.532 54.752 1.00 41.31 262 SER A N 1
ATOM 2161 C CA . SER A 1 262 ? -52.451 -9.768 53.313 1.00 41.31 262 SER A CA 1
ATOM 2162 C C . SER A 1 262 ? -52.601 -8.473 52.507 1.00 41.31 262 SER A C 1
ATOM 2164 O O . SER A 1 262 ? -51.998 -8.350 51.445 1.00 41.31 262 SER A O 1
ATOM 2166 N N . GLU A 1 263 ? -53.335 -7.477 53.018 1.00 48.34 263 GLU A N 1
ATOM 2167 C CA . GLU A 1 263 ? -53.476 -6.163 52.375 1.00 48.34 263 GLU A CA 1
ATOM 2168 C C . GLU A 1 263 ? -52.162 -5.371 52.431 1.00 48.34 263 GLU A C 1
ATOM 2170 O O . GLU A 1 263 ? -51.798 -4.716 51.454 1.00 48.34 263 GLU A O 1
ATOM 2175 N N . ARG A 1 264 ? -51.400 -5.489 53.527 1.00 49.97 264 ARG A N 1
ATOM 2176 C CA . ARG A 1 264 ? -50.086 -4.850 53.674 1.00 49.97 264 ARG A CA 1
ATOM 2177 C C . ARG A 1 264 ? -49.046 -5.466 52.727 1.00 49.97 264 ARG A C 1
ATOM 2179 O O . ARG A 1 264 ? -48.366 -4.720 52.027 1.00 49.97 264 ARG A O 1
ATOM 2186 N N . SER A 1 265 ? -48.996 -6.796 52.600 1.00 46.00 265 SER A N 1
ATOM 2187 C CA . SER A 1 265 ? -48.164 -7.467 51.586 1.00 46.00 265 SER A CA 1
ATOM 2188 C C . SER A 1 265 ? -48.612 -7.162 50.151 1.00 46.00 265 SER A C 1
ATOM 2190 O O . SER A 1 265 ? -47.778 -7.093 49.249 1.00 46.00 265 SER A O 1
ATOM 2192 N N . PHE A 1 266 ? -49.909 -6.945 49.916 1.00 45.28 266 PHE A N 1
ATOM 2193 C CA . PHE A 1 266 ? -50.434 -6.592 48.596 1.00 45.28 266 PHE A CA 1
ATOM 2194 C C . PHE A 1 266 ? -50.071 -5.157 48.184 1.00 45.28 266 PHE A C 1
ATOM 2196 O O . PHE A 1 266 ? -49.688 -4.920 47.037 1.00 45.28 266 PHE A O 1
ATOM 2203 N N . GLU A 1 267 ? -50.127 -4.201 49.113 1.00 51.94 267 GLU A N 1
ATOM 2204 C CA . GLU A 1 267 ? -49.696 -2.822 48.860 1.00 51.94 267 GLU A CA 1
ATOM 2205 C C . GLU A 1 267 ? -48.168 -2.706 48.730 1.00 51.94 267 GLU A C 1
ATOM 2207 O O . GLU A 1 267 ? -47.685 -1.987 47.853 1.00 51.94 267 GLU A O 1
ATOM 2212 N N . GLU A 1 268 ? -47.389 -3.493 49.479 1.00 59.25 268 GLU A N 1
ATOM 2213 C CA . GLU A 1 268 ? -45.940 -3.619 49.251 1.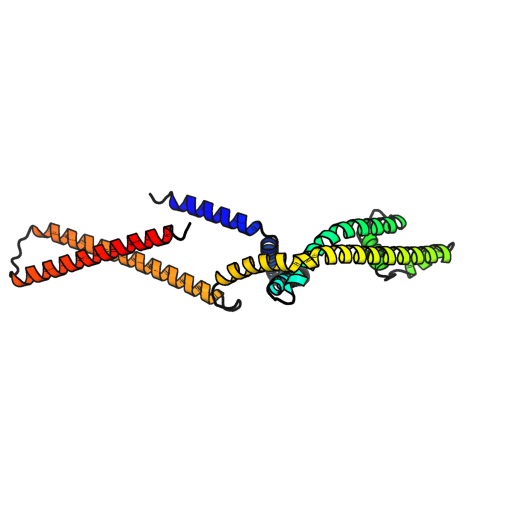00 59.25 268 GLU A CA 1
ATOM 2214 C C . GLU A 1 268 ? -45.623 -4.201 47.866 1.00 59.25 268 GLU A C 1
ATOM 2216 O O . GLU A 1 268 ? -44.720 -3.725 47.170 1.00 59.25 268 GLU A O 1
ATOM 2221 N N . MET A 1 269 ? -46.394 -5.193 47.417 1.00 49.22 269 MET A N 1
ATOM 2222 C CA . MET A 1 269 ? -46.220 -5.797 46.097 1.00 49.22 269 MET A CA 1
ATOM 2223 C C . MET A 1 269 ? -46.577 -4.816 44.970 1.00 49.22 269 MET A C 1
ATOM 2225 O O . MET A 1 269 ? -45.802 -4.664 44.024 1.00 49.22 269 MET A O 1
ATOM 2229 N N . LYS A 1 270 ? -47.683 -4.070 45.094 1.00 56.41 270 LYS A N 1
ATOM 2230 C CA . LYS A 1 270 ? -48.035 -2.965 44.182 1.00 56.41 270 LYS A CA 1
ATOM 2231 C C . LYS A 1 270 ? -46.959 -1.887 44.139 1.00 56.41 270 LYS A C 1
ATOM 2233 O O . LYS A 1 270 ? -46.605 -1.420 43.054 1.00 56.41 270 LYS A O 1
ATOM 2238 N N . HIS A 1 271 ? -46.443 -1.490 45.300 1.00 62.09 271 HIS A N 1
ATOM 2239 C CA . HIS A 1 271 ? -45.398 -0.479 45.401 1.00 62.09 271 HIS A CA 1
ATOM 2240 C C . HIS A 1 271 ? -44.124 -0.930 44.675 1.00 62.09 271 HIS A C 1
ATOM 2242 O O . HIS A 1 271 ? -43.562 -0.175 43.879 1.00 62.09 271 HIS A O 1
ATOM 2248 N N . ASN A 1 272 ? -43.722 -2.191 44.856 1.00 55.66 272 ASN A N 1
ATOM 2249 C CA . ASN A 1 272 ? -42.565 -2.768 44.174 1.00 55.66 272 ASN A CA 1
ATOM 2250 C C . ASN A 1 272 ? -42.769 -2.886 42.656 1.00 55.66 272 ASN A C 1
ATOM 2252 O O . ASN A 1 272 ? -41.866 -2.537 41.898 1.00 55.66 272 ASN A O 1
ATOM 2256 N N . ILE A 1 273 ? -43.961 -3.276 42.194 1.00 55.38 273 ILE A N 1
ATOM 2257 C CA . ILE A 1 273 ? -44.292 -3.330 40.759 1.00 55.38 273 ILE A CA 1
ATOM 2258 C C . ILE A 1 273 ? -44.243 -1.931 40.127 1.00 55.38 273 ILE A C 1
ATOM 2260 O O . ILE A 1 273 ? -43.656 -1.758 39.055 1.00 55.38 273 ILE A O 1
ATOM 2264 N N . ASN A 1 274 ? -44.793 -0.910 40.793 1.00 61.59 274 ASN A N 1
ATOM 2265 C CA . ASN A 1 274 ? -44.726 0.470 40.301 1.00 61.59 274 ASN A CA 1
ATOM 2266 C C . ASN A 1 274 ? -43.290 1.009 40.289 1.00 61.59 274 ASN A C 1
ATOM 2268 O O . ASN A 1 274 ? -42.896 1.682 39.336 1.00 61.59 274 ASN A O 1
ATOM 2272 N N . LYS A 1 275 ? -42.479 0.662 41.294 1.00 62.16 275 LYS A N 1
ATOM 2273 C CA . LYS A 1 275 ? -41.055 1.010 41.348 1.00 62.16 275 LYS A CA 1
ATOM 2274 C C . LYS A 1 275 ? -40.275 0.364 40.201 1.00 62.16 275 LYS A C 1
ATOM 2276 O O . LYS A 1 275 ? -39.504 1.045 39.525 1.00 62.16 275 LYS A O 1
ATOM 2281 N N . SER A 1 276 ? -40.518 -0.914 39.905 1.00 50.84 276 SER A N 1
ATOM 2282 C CA . SER A 1 276 ? -39.927 -1.584 38.742 1.00 50.84 276 SER A CA 1
ATOM 2283 C C . SER A 1 276 ? -40.369 -0.930 37.430 1.00 50.84 276 SER A C 1
ATOM 2285 O O . SER A 1 276 ? -39.523 -0.650 36.587 1.00 50.84 276 SER A O 1
ATOM 2287 N N . ARG A 1 277 ? -41.656 -0.590 37.274 1.00 56.84 277 ARG A N 1
ATOM 2288 C CA . ARG A 1 277 ? -42.187 0.096 36.081 1.00 56.84 277 ARG A CA 1
ATOM 2289 C C . ARG A 1 277 ? -41.548 1.479 35.861 1.00 56.84 277 ARG A C 1
ATOM 2291 O O . ARG A 1 277 ? -41.190 1.804 34.733 1.00 56.84 277 ARG A O 1
ATOM 2298 N N . GLN A 1 278 ? -41.324 2.252 36.925 1.00 56.19 278 GLN A N 1
ATOM 2299 C CA . GLN A 1 278 ? -40.603 3.532 36.854 1.00 56.19 278 GLN A CA 1
ATOM 2300 C C . GLN A 1 278 ? -39.115 3.360 36.517 1.00 56.19 278 GLN A C 1
ATOM 2302 O O . GLN A 1 278 ? -38.549 4.175 35.789 1.00 56.19 278 GLN A O 1
ATOM 2307 N N . THR A 1 279 ? -38.487 2.286 37.002 1.00 54.19 279 THR A N 1
ATOM 2308 C CA . THR A 1 279 ? -37.093 1.952 36.661 1.00 54.19 279 THR A CA 1
ATOM 2309 C C . THR A 1 279 ? -36.975 1.587 35.175 1.00 54.19 279 THR A C 1
ATOM 2311 O O . THR A 1 279 ? -36.072 2.069 34.499 1.00 54.19 279 THR A O 1
ATOM 2314 N N . TYR A 1 280 ? -37.954 0.851 34.636 1.00 51.56 280 TYR A N 1
ATOM 2315 C CA . TYR A 1 280 ? -38.068 0.546 33.205 1.00 51.56 280 TYR A CA 1
ATOM 2316 C C . TYR A 1 280 ? -38.252 1.798 32.333 1.00 51.56 280 TYR A C 1
ATOM 2318 O O . TYR A 1 280 ? -37.594 1.911 31.304 1.00 51.56 280 TYR A O 1
ATOM 2326 N N . GLN A 1 281 ? -39.110 2.743 32.738 1.00 49.81 281 GLN A N 1
ATOM 2327 C CA . GLN A 1 281 ? -39.299 4.001 32.000 1.00 49.81 281 GLN A CA 1
ATOM 2328 C C . GLN A 1 281 ? -38.051 4.896 32.038 1.00 49.81 281 GLN A C 1
ATOM 2330 O O . GLN A 1 281 ? -37.735 5.536 31.038 1.00 49.81 281 GLN A O 1
ATOM 2335 N N . ARG A 1 282 ? -37.300 4.916 33.151 1.00 45.03 282 ARG A N 1
ATOM 2336 C CA . ARG A 1 282 ? -36.000 5.607 33.210 1.00 45.03 282 ARG A CA 1
ATOM 2337 C C . ARG A 1 282 ? -34.961 4.955 32.307 1.00 45.03 282 ARG A C 1
ATOM 2339 O O . ARG A 1 282 ? -34.279 5.670 31.589 1.00 45.03 282 ARG A O 1
ATOM 2346 N N . GLU A 1 283 ? -34.836 3.630 32.326 1.00 48.50 283 GLU A N 1
ATOM 2347 C CA . GLU A 1 283 ? -33.863 2.927 31.480 1.00 48.50 283 GLU A CA 1
ATOM 2348 C C . GLU A 1 283 ? -34.166 3.079 29.985 1.00 48.50 283 GLU A C 1
ATOM 2350 O O . GLU A 1 283 ? -33.228 3.209 29.206 1.00 48.50 283 GLU A O 1
ATOM 2355 N N . SER A 1 284 ? -35.441 3.145 29.579 1.00 46.69 284 SER A N 1
ATOM 2356 C CA . SER A 1 284 ? -35.795 3.453 28.186 1.00 46.69 284 SER A CA 1
ATOM 2357 C C . SER A 1 284 ? -35.479 4.898 27.785 1.00 46.69 284 SER A C 1
ATOM 2359 O O . SER A 1 284 ? -35.081 5.126 26.652 1.00 46.69 284 SER A O 1
ATOM 2361 N N . LEU A 1 285 ? -35.611 5.863 28.704 1.00 40.22 285 LEU A N 1
ATOM 2362 C CA . LEU A 1 285 ? -35.243 7.270 28.472 1.00 40.22 285 LEU A CA 1
ATOM 2363 C C . LEU A 1 285 ? -33.714 7.470 28.407 1.00 40.22 285 LEU A C 1
ATOM 2365 O O . LEU A 1 285 ? -33.229 8.234 27.582 1.00 40.22 285 LEU A O 1
ATOM 2369 N N . PHE A 1 286 ? -32.940 6.732 29.211 1.00 42.56 286 PHE A N 1
ATOM 2370 C CA . PHE A 1 286 ? -31.467 6.748 29.173 1.00 42.56 286 PHE A CA 1
ATOM 2371 C C . PHE A 1 286 ? -30.854 6.022 27.961 1.00 42.56 286 PHE A C 1
ATOM 2373 O O . PHE A 1 286 ? -29.659 6.192 27.691 1.00 42.56 286 PHE A O 1
ATOM 2380 N N . ASP A 1 287 ? -31.627 5.184 27.268 1.00 46.53 287 ASP A N 1
ATOM 2381 C CA . ASP A 1 287 ? -31.240 4.609 25.974 1.00 46.53 287 ASP A CA 1
ATOM 2382 C C . ASP A 1 287 ? -31.518 5.584 24.812 1.00 46.53 287 ASP A C 1
ATOM 2384 O O . ASP A 1 287 ? -30.771 5.556 23.837 1.00 46.53 287 ASP A O 1
ATOM 2388 N N . ASP A 1 288 ? -32.504 6.486 24.930 1.00 43.28 288 ASP A N 1
ATOM 2389 C CA . ASP A 1 288 ? -32.767 7.554 23.945 1.00 43.28 288 ASP A CA 1
ATOM 2390 C C . ASP A 1 288 ? -31.756 8.715 24.056 1.00 43.28 288 ASP A C 1
ATOM 2392 O O . ASP A 1 288 ? -31.218 9.166 23.044 1.00 43.28 288 ASP A O 1
ATOM 2396 N N . ASP A 1 289 ? -31.389 9.143 25.271 1.00 39.56 289 ASP A N 1
ATOM 2397 C CA . ASP A 1 289 ? -30.414 10.235 25.481 1.00 39.56 289 ASP A CA 1
ATOM 2398 C C . ASP A 1 289 ? -28.963 9.858 25.117 1.00 39.56 289 ASP A C 1
ATOM 2400 O O . ASP A 1 289 ? -28.087 10.717 25.042 1.00 39.56 289 ASP A O 1
ATOM 2404 N N . ARG A 1 290 ? -28.682 8.572 24.869 1.00 45.34 290 ARG A N 1
ATOM 2405 C CA . ARG A 1 290 ? -27.375 8.098 24.375 1.00 45.34 290 ARG A CA 1
ATOM 2406 C C . ARG A 1 290 ? -27.266 8.064 22.847 1.00 45.34 290 ARG A C 1
ATOM 2408 O O . ARG A 1 290 ? -26.222 7.657 22.335 1.00 45.34 290 ARG A O 1
ATOM 2415 N N . ILE A 1 291 ? -28.326 8.455 22.137 1.00 45.31 291 ILE A N 1
ATOM 2416 C CA . ILE A 1 291 ? -28.416 8.434 20.667 1.00 45.31 291 ILE A CA 1
ATOM 2417 C C . ILE A 1 291 ? -28.286 9.850 20.054 1.00 45.31 291 ILE A C 1
ATOM 2419 O O . ILE A 1 291 ? -28.220 9.974 18.830 1.00 45.31 291 ILE A O 1
ATOM 2423 N N . HIS A 1 292 ? -28.137 10.902 20.868 1.00 36.19 292 HIS A N 1
ATOM 2424 C CA . HIS A 1 292 ? -27.825 12.264 20.408 1.00 36.19 292 HIS A CA 1
ATOM 2425 C C . HIS A 1 292 ? -26.382 12.692 20.688 1.00 36.19 292 HIS A C 1
ATOM 2427 O O . HIS A 1 292 ? -25.864 12.400 21.788 1.00 36.19 292 HIS A O 1
#

pLDDT: mean 75.6, std 17.08, range [36.19, 96.19]

Foldseek 3Di:
DPVPVVVVVVVVVVVVVVVQVVDPLSVLVVVLVVLLVQLVVLCVPPDPVSNVVSVVSVVVSVVSVVVNVLVVCLLPPVCNLVSLLVVVLVVVVVVLVVVVVVLLVVQLVVVPDPPCVVVSSVCSVCLLVVNNPPPVVLVVVLPDPNPPVVVVSVVSSVVSNVVSVVVSVVSSVVSCVVSVVCSSVVSVVVSVVVVVVVVPQDPDPPVCSVVVVVVVVVVVVVVVVVVVVVVVVVVVVVVVVVVVVVVVVDDDDDDPVVVVVVVVVVVVVVVVVVVVVVVVVVVVVVVVVVVD